Protein AF-G3AEW8-F1 (afdb_monomer_lite)

Sequence (284 aa):
MTKEEKVMNNEERLRILSEVDNLQSQLNLLNQYDWVRHLPTIAVINDMNDYEELELKKQLSIEEIERLLRKHENWRRRLERLNNDIRESAQEQQFQEEISDDPDYQLSLPQLRTKRAKERRSRYGPVIKLRLTDDTYLIIDPLNTPKIIKGNALNINNGIKPKPKTEPEPEPEPTSQPNSPQKAPQTPMKMNGIVKLKLKPRGTPDNQQTSHTNTIENTPQPTPRRRRSRNKIRLEDITDINTIKLDPGDTNFVFGTCYEDIRAHLEGFQLPLRIKRLCNNTNN

Radius of gyration: 36.68 Å; chains: 1; bounding box: 73×70×104 Å

Organism: Spathaspora passalidarum (strain NRRL Y-27907 / 11-Y1) (NCBI:txid619300)

pLDDT: mean 73.55, std 21.32, range [33.03, 98.5]

Structure (mmCIF, N/CA/C/O backbone):
data_AF-G3AEW8-F1
#
_entry.id   AF-G3AEW8-F1
#
loop_
_atom_site.group_PDB
_atom_site.id
_atom_site.type_symbol
_atom_site.label_atom_id
_atom_site.label_alt_id
_atom_site.label_comp_id
_atom_site.label_asym_id
_atom_site.label_entity_id
_atom_site.label_seq_id
_atom_site.pdbx_PDB_ins_code
_atom_site.Cartn_x
_atom_site.Cartn_y
_atom_site.Cartn_z
_atom_site.occupancy
_atom_site.B_iso_or_equiv
_atom_site.auth_seq_id
_atom_site.auth_comp_id
_atom_site.auth_asym_id
_atom_site.auth_atom_id
_atom_site.pdbx_PDB_model_num
ATOM 1 N N . MET A 1 1 ? -1.674 5.354 -18.706 1.00 59.88 1 MET A N 1
ATOM 2 C CA . MET A 1 1 ? -2.708 5.063 -17.691 1.00 59.88 1 MET A CA 1
ATOM 3 C C . MET A 1 1 ? -4.026 5.589 -18.218 1.00 59.88 1 MET A C 1
ATOM 5 O O . MET A 1 1 ? -4.070 6.759 -18.592 1.00 59.88 1 MET A O 1
ATOM 9 N N . THR A 1 2 ? -5.047 4.746 -18.333 1.00 81.88 2 THR A N 1
ATOM 10 C CA . THR A 1 2 ? -6.367 5.199 -18.792 1.00 81.88 2 THR A CA 1
ATOM 11 C C . THR A 1 2 ? -7.024 6.043 -17.697 1.00 81.88 2 THR A C 1
ATOM 13 O O . THR A 1 2 ? -6.690 5.934 -16.516 1.00 81.88 2 THR A O 1
ATOM 16 N N . LYS A 1 3 ? -7.925 6.948 -18.084 1.00 87.69 3 LYS A N 1
ATOM 17 C CA . LYS A 1 3 ? -8.616 7.851 -17.151 1.00 87.69 3 LYS A CA 1
ATOM 18 C C . LYS A 1 3 ? -9.401 7.079 -16.076 1.00 87.69 3 LYS A C 1
ATOM 20 O O . LYS A 1 3 ? -9.434 7.514 -14.934 1.00 87.69 3 LYS A O 1
ATOM 25 N N . GLU A 1 4 ? -9.950 5.921 -16.433 1.00 86.00 4 GLU A N 1
ATOM 26 C CA . GLU A 1 4 ? -10.731 5.035 -15.556 1.00 86.00 4 GLU A CA 1
ATOM 27 C C . GLU A 1 4 ? -9.893 4.397 -14.440 1.00 86.00 4 GLU A C 1
ATOM 29 O O . GLU A 1 4 ? -10.317 4.377 -13.289 1.00 86.00 4 GLU A O 1
ATOM 34 N N . GLU A 1 5 ? -8.668 3.953 -14.739 1.00 83.81 5 GLU A N 1
ATOM 35 C CA . GLU A 1 5 ? -7.772 3.344 -13.744 1.00 83.81 5 GLU A CA 1
ATOM 36 C C . GLU A 1 5 ? -7.425 4.330 -12.617 1.00 83.81 5 GLU A C 1
ATOM 38 O O . GLU A 1 5 ? -7.365 3.963 -11.444 1.00 83.81 5 GLU A O 1
ATOM 43 N N . LYS A 1 6 ? -7.261 5.613 -12.965 1.00 88.06 6 LYS A N 1
ATOM 44 C CA . LYS A 1 6 ? -7.032 6.678 -11.980 1.00 88.06 6 LYS A CA 1
ATOM 45 C C . LYS A 1 6 ? -8.255 6.931 -11.098 1.00 88.06 6 LYS A C 1
ATOM 47 O O . LYS A 1 6 ? -8.083 7.206 -9.915 1.00 88.06 6 LYS A O 1
ATOM 52 N N . VAL A 1 7 ? -9.463 6.859 -11.661 1.00 90.44 7 VAL A N 1
ATOM 53 C CA . VAL A 1 7 ? -10.709 7.057 -10.902 1.00 90.44 7 VAL A CA 1
ATOM 54 C C . VAL A 1 7 ? -10.889 5.931 -9.888 1.00 90.44 7 VAL A C 1
ATOM 56 O O . VAL A 1 7 ? -11.034 6.223 -8.705 1.00 90.44 7 VAL A O 1
ATOM 59 N N . MET A 1 8 ? -10.752 4.672 -10.316 1.00 82.50 8 MET A N 1
ATOM 60 C CA . MET A 1 8 ? -10.878 3.520 -9.413 1.00 82.50 8 MET A CA 1
ATOM 61 C C . MET A 1 8 ? -9.864 3.570 -8.259 1.00 82.50 8 MET A C 1
ATOM 63 O O . MET A 1 8 ? -10.218 3.324 -7.110 1.00 82.50 8 MET A O 1
ATOM 67 N N . ASN A 1 9 ? -8.615 3.959 -8.534 1.00 90.88 9 ASN A N 1
ATOM 68 C CA . ASN A 1 9 ? -7.587 4.088 -7.494 1.00 90.88 9 ASN A CA 1
ATOM 69 C C . ASN A 1 9 ? -7.922 5.204 -6.482 1.00 90.88 9 ASN A C 1
ATOM 71 O O . ASN A 1 9 ? -7.680 5.065 -5.286 1.00 90.88 9 ASN A O 1
ATOM 75 N N . ASN A 1 10 ? -8.515 6.311 -6.938 1.00 92.62 10 ASN A N 1
ATOM 76 C CA . ASN A 1 10 ? -8.943 7.382 -6.038 1.00 92.62 10 ASN A CA 1
ATOM 77 C C . ASN A 1 10 ? -10.117 6.960 -5.146 1.00 92.62 10 ASN A C 1
ATOM 79 O O . ASN A 1 10 ? -10.125 7.299 -3.965 1.00 92.62 10 ASN A O 1
ATOM 83 N N . GLU A 1 11 ? -11.082 6.217 -5.684 1.00 95.31 11 GLU A N 1
ATOM 84 C CA . GLU A 1 11 ? -12.203 5.685 -4.901 1.00 95.31 11 GLU A CA 1
ATOM 85 C C . GLU A 1 11 ? -11.725 4.705 -3.826 1.00 95.31 11 GLU A C 1
ATOM 87 O O . GLU A 1 11 ? -12.139 4.806 -2.672 1.00 95.31 11 GLU A O 1
ATOM 92 N N . GLU A 1 12 ? -10.797 3.811 -4.172 1.00 93.56 12 GLU A N 1
ATOM 93 C CA . GLU A 1 12 ? -10.194 2.878 -3.217 1.00 93.56 12 GLU A CA 1
ATOM 94 C C . GLU A 1 12 ? -9.456 3.620 -2.093 1.00 93.56 12 GLU A C 1
ATOM 96 O O . GLU A 1 12 ? -9.638 3.304 -0.918 1.00 93.56 12 GLU A O 1
ATOM 101 N N . ARG A 1 13 ? -8.700 4.676 -2.421 1.00 93.12 13 ARG A N 1
ATOM 102 C CA . ARG A 1 13 ? -8.044 5.532 -1.418 1.00 93.12 13 ARG A CA 1
ATOM 103 C C . ARG A 1 13 ? -9.041 6.219 -0.491 1.00 93.12 13 ARG A C 1
ATOM 105 O O . ARG A 1 13 ? -8.808 6.255 0.713 1.00 93.12 13 ARG A O 1
ATOM 112 N N . LEU A 1 14 ? -10.132 6.762 -1.030 1.00 95.56 14 LEU A N 1
ATOM 113 C CA . LEU A 1 14 ? -11.173 7.401 -0.221 1.00 95.56 14 LEU A CA 1
ATOM 114 C C . LEU A 1 14 ? -11.865 6.395 0.699 1.00 95.56 14 LEU A C 1
ATOM 116 O O . LEU A 1 14 ? -12.102 6.711 1.863 1.00 95.56 14 LEU A O 1
ATOM 120 N N . ARG A 1 15 ? -12.126 5.173 0.214 1.00 97.44 15 ARG A N 1
ATOM 121 C CA . ARG A 1 15 ? -12.657 4.089 1.046 1.00 97.44 15 ARG A CA 1
ATOM 122 C C . ARG A 1 15 ? -11.701 3.764 2.194 1.00 97.44 15 ARG A C 1
ATOM 124 O O . ARG A 1 15 ? -12.134 3.775 3.342 1.00 97.44 15 ARG A O 1
ATOM 131 N N . ILE A 1 16 ? -10.413 3.567 1.908 1.00 95.75 16 ILE A N 1
ATOM 132 C CA . ILE A 1 16 ? -9.398 3.286 2.937 1.00 95.75 16 ILE A CA 1
ATOM 133 C C . ILE A 1 16 ? -9.353 4.408 3.983 1.00 95.75 16 ILE A C 1
ATOM 135 O O . ILE A 1 16 ? -9.345 4.127 5.176 1.00 95.75 16 ILE A O 1
ATOM 139 N N . LEU A 1 17 ? -9.373 5.677 3.561 1.00 95.94 17 LEU A N 1
ATOM 140 C CA . LEU A 1 17 ? -9.389 6.810 4.492 1.00 95.94 17 LEU A CA 1
ATOM 141 C C . LEU A 1 17 ? -10.649 6.816 5.365 1.00 95.94 17 LEU A C 1
ATOM 143 O O . LEU A 1 17 ? -10.545 6.987 6.574 1.00 95.94 17 LEU A O 1
ATOM 147 N N . SER A 1 18 ? -11.820 6.545 4.782 1.00 97.69 18 SER A N 1
ATOM 148 C CA . SER A 1 18 ? -13.066 6.461 5.552 1.00 97.69 18 SER A CA 1
ATOM 149 C C . SER A 1 18 ? -13.072 5.306 6.563 1.00 97.69 18 SER A C 1
ATOM 151 O O . SER A 1 18 ? -13.629 5.439 7.650 1.00 97.69 18 SER A O 1
ATOM 153 N N . GLU A 1 19 ? -12.422 4.184 6.241 1.00 97.56 19 GLU A N 1
ATOM 154 C CA . GLU A 1 19 ? -12.247 3.063 7.170 1.00 97.56 19 GLU A CA 1
ATOM 155 C C . GLU A 1 19 ? -11.295 3.431 8.313 1.00 97.56 19 GLU A C 1
ATOM 157 O O . GLU A 1 19 ? -11.581 3.123 9.468 1.00 97.56 19 GLU A O 1
ATOM 162 N N . VAL A 1 20 ? -10.198 4.133 8.018 1.00 98.25 20 VAL A N 1
ATOM 163 C CA . VAL A 1 20 ? -9.251 4.626 9.030 1.00 98.25 20 VAL A CA 1
ATOM 164 C C . VAL A 1 20 ? -9.927 5.606 9.989 1.00 98.25 20 VAL A C 1
ATOM 166 O O . VAL A 1 20 ? -9.758 5.470 11.200 1.00 98.25 20 VAL A O 1
ATOM 169 N N . ASP A 1 21 ? -10.734 6.536 9.478 1.00 98.25 21 ASP A N 1
ATOM 170 C CA . ASP A 1 21 ? -11.490 7.480 10.308 1.00 98.25 21 ASP A CA 1
ATOM 171 C C . ASP A 1 21 ? -12.511 6.753 11.200 1.00 98.25 21 ASP A C 1
ATOM 173 O O . ASP A 1 21 ? -12.660 7.072 12.382 1.00 98.25 21 ASP A O 1
ATOM 177 N N . ASN A 1 22 ? -13.177 5.722 10.669 1.00 98.12 22 ASN A N 1
ATOM 178 C CA . ASN A 1 22 ? -14.088 4.882 11.446 1.00 98.12 22 ASN A CA 1
ATOM 179 C C . ASN A 1 22 ? -13.349 4.130 12.568 1.00 98.12 22 ASN A C 1
ATOM 181 O O . ASN A 1 22 ? -13.799 4.136 13.711 1.00 98.12 22 ASN A O 1
ATOM 185 N N . LEU A 1 23 ? -12.181 3.545 12.278 1.00 98.06 23 LEU A N 1
ATOM 186 C CA . LEU A 1 23 ? -11.340 2.884 13.283 1.00 98.06 23 LEU A CA 1
ATOM 187 C C . LEU A 1 23 ? -10.892 3.855 14.384 1.00 98.06 23 LEU A C 1
ATOM 189 O O . LEU A 1 23 ? -10.942 3.511 15.563 1.00 98.06 23 LEU A O 1
ATOM 193 N N . GLN A 1 24 ? -10.506 5.083 14.027 1.00 98.19 24 GLN A N 1
ATOM 194 C CA . GLN A 1 24 ? -10.167 6.121 15.006 1.00 98.19 24 GLN A CA 1
ATOM 195 C C . GLN A 1 24 ? -11.374 6.516 15.864 1.00 98.19 24 GLN A C 1
ATOM 197 O O . GLN A 1 24 ? -11.244 6.679 17.077 1.00 98.19 24 GLN A O 1
ATOM 202 N N . SER A 1 25 ? -12.560 6.639 15.263 1.00 98.06 25 SER A N 1
ATOM 203 C CA . SER A 1 25 ? -13.795 6.916 15.999 1.00 98.06 25 SER A CA 1
ATOM 204 C C . SER A 1 25 ? -14.128 5.795 16.989 1.00 98.06 25 SER A C 1
ATOM 206 O O . SER A 1 25 ? -14.390 6.079 18.157 1.00 98.06 25 SER A O 1
ATOM 208 N N . GLN A 1 26 ? -14.031 4.531 16.568 1.00 97.81 26 GLN A N 1
ATOM 209 C CA . GLN A 1 26 ? -14.246 3.364 17.431 1.00 97.81 26 GLN A CA 1
ATOM 210 C C . GLN A 1 26 ? -13.237 3.302 18.580 1.00 97.81 26 GLN A C 1
ATOM 212 O O . GLN A 1 26 ? -13.630 3.077 19.722 1.00 97.81 26 GLN A O 1
ATOM 217 N N . LEU A 1 27 ? -11.956 3.571 18.307 1.00 98.06 27 LEU A N 1
ATOM 218 C CA . LEU A 1 27 ? -10.921 3.658 19.339 1.00 98.06 27 LEU A CA 1
ATOM 219 C C . LEU A 1 27 ? -11.258 4.734 20.380 1.00 98.06 27 LEU A C 1
ATOM 221 O O . LEU A 1 27 ? -11.155 4.498 21.582 1.00 98.06 27 LEU A O 1
ATOM 225 N N . ASN A 1 28 ? -11.714 5.903 19.925 1.00 98.06 28 ASN A N 1
ATOM 226 C CA . ASN A 1 28 ? -12.119 6.986 20.815 1.00 98.06 28 ASN A CA 1
ATOM 227 C C . ASN A 1 28 ? -13.332 6.602 21.673 1.00 98.06 28 ASN A C 1
ATOM 229 O O . ASN A 1 28 ? -13.330 6.903 22.863 1.00 98.06 28 ASN A O 1
ATOM 233 N N . LEU A 1 29 ? -14.331 5.911 21.111 1.00 97.62 29 LEU A N 1
ATOM 234 C CA . LEU A 1 29 ? -15.492 5.410 21.863 1.00 97.62 29 LEU A CA 1
ATOM 235 C C . LEU A 1 29 ? -15.093 4.369 22.923 1.00 97.62 29 LEU A C 1
ATOM 237 O O . LEU A 1 29 ? -15.631 4.381 24.027 1.00 97.62 29 LEU A O 1
ATOM 241 N N . LEU A 1 30 ? -14.126 3.496 22.625 1.00 97.50 30 LEU A N 1
ATOM 242 C CA . LEU A 1 30 ? -13.619 2.507 23.587 1.00 97.50 30 LEU A CA 1
ATOM 243 C C . LEU A 1 30 ? -12.784 3.134 24.714 1.00 97.50 30 LEU A C 1
ATOM 245 O O . LEU A 1 30 ? -12.706 2.569 25.805 1.00 97.50 30 LEU A O 1
ATOM 249 N N . ASN A 1 31 ? -12.185 4.301 24.479 1.00 97.62 31 ASN A N 1
ATOM 250 C CA . ASN A 1 31 ? -11.427 5.040 25.492 1.00 97.62 31 ASN A CA 1
ATOM 251 C C . ASN A 1 31 ? -12.305 5.923 26.397 1.00 97.62 31 ASN A C 1
ATOM 253 O O . ASN A 1 31 ? -11.823 6.412 27.419 1.00 97.62 31 ASN A O 1
ATOM 257 N N . GLN A 1 32 ? -13.580 6.129 26.058 1.00 97.31 32 GLN A N 1
ATOM 258 C CA . GLN A 1 32 ? -14.521 6.872 26.899 1.00 97.31 32 GLN A CA 1
ATOM 259 C C . GLN A 1 32 ? -14.971 6.053 28.118 1.00 97.31 32 GLN A C 1
ATOM 261 O O . GLN A 1 32 ? -14.889 4.825 28.146 1.00 97.31 32 GLN A O 1
ATOM 266 N N . TYR A 1 33 ? -15.474 6.742 29.147 1.00 96.94 33 TYR A N 1
ATOM 267 C CA . TYR A 1 33 ? -15.962 6.106 30.378 1.00 96.94 33 TYR A CA 1
ATOM 268 C C . TYR A 1 33 ? -17.175 5.186 30.144 1.00 96.94 33 TYR A C 1
ATOM 270 O O . TYR A 1 33 ? -17.386 4.252 30.911 1.00 96.94 33 TYR A O 1
ATOM 278 N N . ASP A 1 34 ? -17.951 5.411 29.080 1.00 96.88 34 ASP A N 1
ATOM 279 C CA . ASP A 1 34 ? -19.143 4.645 28.699 1.00 96.88 34 ASP A CA 1
ATOM 280 C C . ASP A 1 34 ? -18.872 3.568 27.629 1.00 96.88 34 ASP A C 1
ATOM 282 O O . ASP A 1 34 ? -19.799 3.110 26.955 1.00 96.88 34 ASP A O 1
ATOM 286 N N . TRP A 1 35 ? -17.622 3.105 27.507 1.00 97.38 35 TRP A N 1
ATOM 287 C CA . TRP A 1 35 ? -17.192 2.093 26.531 1.00 97.38 35 TRP A CA 1
ATOM 288 C C . TRP A 1 35 ? -18.059 0.823 26.510 1.00 97.38 35 TRP A C 1
ATOM 290 O O . TRP A 1 35 ? -18.246 0.230 25.450 1.00 97.38 35 TRP A O 1
ATOM 300 N N . VAL A 1 36 ? -18.645 0.432 27.648 1.00 97.44 36 VAL A N 1
ATOM 301 C CA . VAL A 1 36 ? -19.520 -0.749 27.779 1.00 97.44 36 VAL A CA 1
ATOM 302 C C . VAL A 1 36 ? -20.735 -0.674 26.843 1.00 97.44 36 VAL A C 1
ATOM 304 O O . VAL A 1 36 ? -21.196 -1.701 26.354 1.00 97.44 36 VAL A O 1
ATOM 307 N N . ARG A 1 37 ? -21.245 0.529 26.543 1.00 97.31 37 ARG A N 1
ATOM 308 C CA . ARG A 1 37 ? -22.386 0.715 25.625 1.00 97.31 37 ARG A CA 1
ATOM 309 C C . ARG A 1 37 ? -21.994 0.590 24.157 1.00 97.31 37 ARG A C 1
ATOM 311 O O . ARG A 1 37 ? -22.817 0.192 23.338 1.00 97.31 37 ARG A O 1
ATOM 318 N N . HIS A 1 38 ? -20.752 0.940 23.832 1.00 96.81 38 HIS A N 1
ATOM 319 C CA . HIS A 1 38 ? -20.248 0.971 22.458 1.00 96.81 38 HIS A CA 1
ATOM 320 C C . HIS A 1 38 ? -19.601 -0.352 22.050 1.00 96.81 38 HIS A C 1
ATOM 322 O O . HIS A 1 38 ? -19.655 -0.718 20.876 1.00 96.81 38 HIS A O 1
ATOM 328 N N . LEU A 1 39 ? -19.047 -1.102 23.009 1.00 96.38 39 LEU A N 1
ATOM 329 C CA . LEU A 1 39 ? -18.374 -2.377 22.763 1.00 96.38 39 LEU A CA 1
ATOM 330 C C . LEU A 1 39 ? -19.228 -3.397 21.980 1.00 96.38 39 LEU A C 1
ATOM 332 O O . LEU A 1 39 ? -18.685 -3.961 21.033 1.00 96.38 39 LEU A O 1
ATOM 336 N N . PRO A 1 40 ? -20.534 -3.607 22.263 1.00 97.06 40 PRO A N 1
ATOM 337 C CA . PRO A 1 40 ? -21.355 -4.567 21.516 1.00 97.06 40 PRO A CA 1
ATOM 338 C C . PRO A 1 40 ? -21.522 -4.225 20.030 1.00 97.06 40 PRO A C 1
ATOM 340 O O . PRO A 1 40 ? -21.757 -5.109 19.210 1.00 97.06 40 PRO A O 1
ATOM 343 N N . THR A 1 41 ? -21.409 -2.942 19.674 1.00 97.19 41 THR A N 1
ATOM 344 C CA . THR A 1 41 ? -21.478 -2.477 18.279 1.00 97.19 41 THR A CA 1
ATOM 345 C C . THR A 1 41 ? -20.195 -2.814 17.516 1.00 97.19 41 THR A C 1
ATOM 347 O O . THR A 1 41 ? -20.226 -2.983 16.299 1.00 97.19 41 THR A O 1
ATOM 350 N N . ILE A 1 42 ? -19.068 -2.913 18.227 1.00 96.44 42 ILE A N 1
ATOM 351 C CA . ILE A 1 42 ? -17.731 -3.116 17.653 1.00 96.44 42 ILE A CA 1
ATOM 352 C C . ILE A 1 42 ? -17.348 -4.602 17.671 1.00 96.44 42 ILE A C 1
ATOM 354 O O . ILE A 1 42 ? -16.837 -5.127 16.682 1.00 96.44 42 ILE A O 1
ATOM 358 N N . ALA A 1 43 ? -17.606 -5.294 18.782 1.00 96.81 43 ALA A N 1
ATOM 359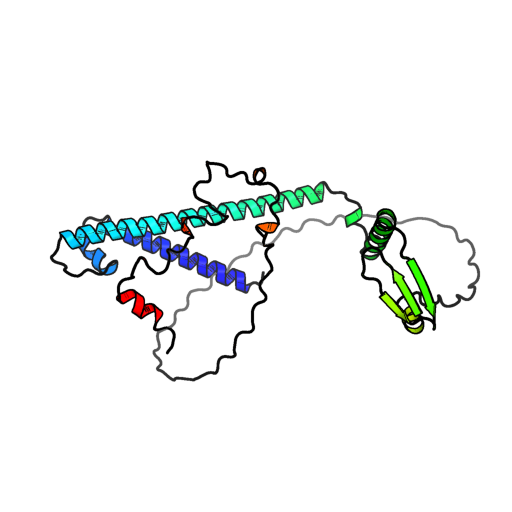 C CA . ALA A 1 43 ? -17.190 -6.668 19.027 1.00 96.81 43 ALA A CA 1
ATOM 360 C C . ALA A 1 43 ? -18.359 -7.541 19.499 1.00 96.81 43 ALA A C 1
ATOM 362 O O . ALA A 1 43 ? -19.269 -7.102 20.197 1.00 96.81 43 ALA A O 1
ATOM 363 N N . VAL A 1 44 ? -18.309 -8.829 19.151 1.00 97.25 44 VAL A N 1
ATOM 364 C CA . VAL A 1 44 ? -19.317 -9.802 19.586 1.00 97.25 44 VAL A CA 1
ATOM 365 C C . VAL A 1 44 ? -19.064 -10.190 21.043 1.00 97.25 44 VAL A C 1
ATOM 367 O O . VAL A 1 44 ? -18.023 -10.766 21.370 1.00 97.25 44 VAL A O 1
ATOM 370 N N . ILE A 1 45 ? -20.035 -9.925 21.910 1.00 97.00 45 ILE A N 1
ATOM 371 C CA . ILE A 1 45 ? -20.018 -10.258 23.342 1.00 97.00 45 ILE A CA 1
ATOM 372 C C . ILE A 1 45 ? -20.873 -11.514 23.572 1.00 97.00 45 ILE A C 1
ATOM 374 O O . ILE A 1 45 ? -21.885 -11.682 22.891 1.00 97.00 45 ILE A O 1
ATOM 378 N N . ASN A 1 46 ? -20.441 -12.418 24.461 1.00 97.12 46 ASN A N 1
ATOM 379 C CA . ASN A 1 46 ? -21.194 -13.642 24.751 1.00 97.12 46 ASN A CA 1
ATOM 380 C C . ASN A 1 46 ? -22.110 -13.438 25.960 1.00 97.12 46 ASN A C 1
ATOM 382 O O . ASN A 1 46 ? -23.299 -13.729 25.851 1.00 97.12 46 ASN A O 1
ATOM 386 N N . ASP A 1 47 ? -21.575 -12.899 27.059 1.00 96.75 47 ASP A N 1
ATOM 387 C CA . ASP A 1 47 ? -22.354 -12.489 28.224 1.00 96.75 47 ASP A CA 1
ATOM 388 C C . ASP A 1 47 ? -22.114 -11.006 28.537 1.00 96.75 47 ASP A C 1
ATOM 390 O O . ASP A 1 47 ? -20.991 -10.513 28.540 1.00 96.75 47 ASP A O 1
ATOM 394 N N . MET A 1 48 ? -23.197 -10.268 28.768 1.00 95.62 48 MET A N 1
ATOM 395 C CA . MET A 1 48 ? -23.138 -8.834 29.051 1.00 95.62 48 MET A CA 1
ATOM 396 C C . MET A 1 48 ? -22.996 -8.544 30.552 1.00 95.62 48 MET A C 1
ATOM 398 O O . MET A 1 48 ? -22.753 -7.400 30.926 1.00 95.62 48 MET A O 1
ATOM 402 N N . ASN A 1 49 ? -23.144 -9.569 31.400 1.00 97.12 49 ASN A N 1
ATOM 403 C CA . ASN A 1 49 ? -22.963 -9.465 32.848 1.00 97.12 49 ASN A CA 1
ATOM 404 C C . ASN A 1 49 ? -21.551 -9.866 33.309 1.00 97.12 49 ASN A C 1
ATOM 406 O O . ASN A 1 49 ? -21.189 -9.579 34.449 1.00 97.12 49 ASN A O 1
ATOM 410 N N . ASP A 1 50 ? -20.761 -10.515 32.449 1.00 98.06 50 ASP A N 1
ATOM 411 C CA . ASP A 1 50 ? -19.380 -10.895 32.749 1.00 98.06 50 ASP A CA 1
ATOM 412 C C . ASP A 1 50 ? -18.430 -9.712 32.490 1.00 98.06 50 ASP A C 1
ATOM 414 O O . ASP A 1 50 ? -18.034 -9.422 31.357 1.00 98.06 50 ASP A O 1
ATOM 418 N N . TYR A 1 51 ? -18.085 -8.991 33.560 1.00 97.44 51 TYR A N 1
ATOM 419 C CA . TYR A 1 51 ? -17.213 -7.818 33.478 1.00 97.44 51 TYR A CA 1
ATOM 420 C C . TYR A 1 51 ? -15.783 -8.175 33.041 1.00 97.44 51 TYR A C 1
ATOM 422 O O . TYR A 1 51 ? -15.161 -7.390 32.324 1.00 97.44 51 TYR A O 1
ATOM 430 N N . GLU A 1 52 ? -15.278 -9.358 33.411 1.00 97.94 52 GLU A N 1
ATOM 431 C CA . GLU A 1 52 ? -13.935 -9.800 33.017 1.00 97.94 52 GLU A CA 1
ATOM 432 C C . GLU A 1 52 ? -13.876 -10.073 31.507 1.00 97.94 52 GLU A C 1
ATOM 434 O O . GLU A 1 52 ? -12.943 -9.627 30.832 1.00 97.94 52 GLU A O 1
ATOM 439 N N . GLU A 1 53 ? -14.905 -10.726 30.944 1.00 97.19 53 GLU A N 1
ATOM 440 C CA . GLU A 1 53 ? -15.022 -10.920 29.491 1.00 97.19 53 GLU A CA 1
ATOM 441 C C . GLU A 1 53 ? -15.066 -9.573 28.752 1.00 97.19 53 GLU A C 1
ATOM 443 O O . GLU A 1 53 ? -14.383 -9.397 27.736 1.00 97.19 53 GLU A O 1
ATOM 448 N N . LEU A 1 54 ? -15.862 -8.621 29.248 1.00 97.56 54 LEU A N 1
ATOM 449 C CA . LEU A 1 54 ? -16.003 -7.292 28.649 1.00 97.56 54 LEU A CA 1
ATOM 450 C C . LEU A 1 54 ? -14.679 -6.523 28.643 1.00 97.56 54 LEU A C 1
ATOM 452 O O . LEU A 1 54 ? -14.309 -5.951 27.614 1.00 97.56 54 LEU A O 1
ATOM 456 N N . GLU A 1 55 ? -13.959 -6.515 29.764 1.00 97.75 55 GLU A N 1
ATOM 457 C CA . GLU A 1 55 ? -12.675 -5.826 29.892 1.00 97.75 55 GLU A CA 1
ATOM 458 C C . GLU A 1 55 ? -11.603 -6.458 28.994 1.00 97.75 55 GLU A C 1
ATOM 460 O O . GLU A 1 55 ? -10.929 -5.747 28.241 1.00 97.75 55 GLU A O 1
ATOM 465 N N . LEU A 1 56 ? -11.514 -7.792 28.968 1.00 98.00 56 LEU A N 1
ATOM 466 C CA . LEU A 1 56 ? -10.596 -8.504 28.080 1.00 98.00 56 LEU A CA 1
ATOM 467 C C . LEU A 1 56 ? -10.903 -8.213 26.604 1.00 98.00 56 LEU A C 1
ATOM 469 O O . LEU A 1 56 ? -10.001 -7.915 25.819 1.00 98.00 56 LEU A O 1
ATOM 473 N N . LYS A 1 57 ? -12.181 -8.257 26.205 1.00 98.06 57 LYS A N 1
ATOM 474 C CA . LYS A 1 57 ? -12.592 -7.964 24.823 1.00 98.06 57 LYS A CA 1
ATOM 475 C C . LYS A 1 57 ? -12.347 -6.516 24.436 1.00 98.06 57 LYS A C 1
ATOM 477 O O . LYS A 1 57 ? -11.961 -6.265 23.293 1.00 98.06 57 LYS A O 1
ATOM 482 N N . LYS A 1 58 ? -12.543 -5.572 25.357 1.00 97.75 58 LYS A N 1
ATOM 483 C CA . LYS A 1 58 ? -12.191 -4.165 25.151 1.00 97.75 58 LYS A CA 1
ATOM 484 C C . LYS A 1 58 ? -10.702 -4.033 24.851 1.00 97.75 58 LYS A C 1
ATOM 486 O O . LYS A 1 58 ? -10.352 -3.441 23.832 1.00 97.75 58 LYS A O 1
ATOM 491 N N . GLN A 1 59 ? -9.851 -4.618 25.692 1.00 98.38 59 GLN A N 1
ATOM 492 C CA . GLN A 1 59 ? -8.401 -4.541 25.534 1.00 98.38 59 GLN A CA 1
ATOM 493 C C . GLN A 1 59 ? -7.946 -5.137 24.195 1.00 98.38 59 GLN A C 1
ATOM 495 O O . GLN A 1 59 ? -7.251 -4.473 23.428 1.00 98.38 59 GLN A O 1
ATOM 500 N N . LEU A 1 60 ? -8.429 -6.336 23.854 1.00 98.31 60 LEU A N 1
ATOM 501 C CA . LEU A 1 60 ? -8.125 -6.982 22.573 1.00 98.31 60 LEU A CA 1
ATOM 502 C C . LEU A 1 60 ? -8.614 -6.163 21.369 1.00 98.31 60 LEU A C 1
ATOM 504 O O . LEU A 1 60 ? -7.931 -6.091 20.348 1.00 98.31 60 LEU A O 1
ATOM 508 N N . SER A 1 61 ? -9.785 -5.529 21.480 1.00 98.25 61 SER A N 1
ATOM 509 C CA . SER A 1 61 ? -10.325 -4.677 20.412 1.00 98.25 61 SER A CA 1
ATOM 510 C C . SER A 1 61 ? -9.474 -3.424 20.210 1.00 98.25 61 SER A C 1
ATOM 512 O O . SER A 1 61 ? -9.191 -3.060 19.071 1.00 98.25 61 SER A O 1
ATOM 514 N N . ILE A 1 62 ? -9.025 -2.790 21.297 1.00 98.31 62 ILE A N 1
ATOM 515 C CA . ILE A 1 62 ? -8.116 -1.638 21.247 1.00 98.31 62 ILE A CA 1
ATOM 516 C C . ILE A 1 62 ? -6.799 -2.034 20.573 1.00 98.31 62 ILE A C 1
ATOM 518 O O . ILE A 1 62 ? -6.390 -1.385 19.610 1.00 98.31 62 ILE A O 1
ATOM 522 N N . GLU A 1 63 ? -6.169 -3.123 21.016 1.00 98.50 63 GLU A N 1
ATOM 523 C CA . GLU A 1 63 ? -4.894 -3.593 20.463 1.00 98.50 63 GLU A CA 1
ATOM 524 C C . GLU A 1 63 ? -4.986 -3.908 18.965 1.00 98.50 63 GLU A C 1
ATOM 526 O O . GLU A 1 63 ? -4.090 -3.547 18.193 1.00 98.50 63 GLU A O 1
ATOM 531 N N . GLU A 1 64 ? -6.080 -4.536 18.530 1.00 98.12 64 GLU A N 1
ATOM 532 C CA . GLU A 1 64 ? -6.303 -4.855 17.121 1.00 98.12 64 GLU A CA 1
ATOM 533 C C . GLU A 1 64 ? -6.549 -3.597 16.277 1.00 98.12 64 GLU A C 1
ATOM 535 O O . GLU A 1 64 ? -5.954 -3.454 15.203 1.00 98.12 64 GLU A O 1
ATOM 540 N N . ILE A 1 65 ? -7.357 -2.647 16.764 1.00 98.06 65 ILE A N 1
ATOM 541 C CA . ILE A 1 65 ? -7.575 -1.362 16.082 1.00 98.06 65 ILE A CA 1
ATOM 542 C C . ILE A 1 65 ? -6.250 -0.605 15.944 1.00 98.06 65 ILE A C 1
ATOM 544 O O . ILE A 1 65 ? -5.903 -0.154 14.848 1.00 98.06 65 ILE A O 1
ATOM 548 N N . GLU A 1 66 ? -5.458 -0.510 17.012 1.00 98.31 66 GLU A N 1
ATOM 549 C CA . GLU A 1 66 ? -4.140 0.120 16.956 1.00 98.31 66 GLU A CA 1
ATOM 550 C C . GLU A 1 66 ? -3.196 -0.585 15.977 1.00 98.31 66 GLU A C 1
ATOM 552 O O . GLU A 1 66 ? -2.457 0.070 15.236 1.00 98.31 66 GLU A O 1
ATOM 557 N N . ARG A 1 67 ? -3.210 -1.924 15.939 1.00 98.31 67 ARG A N 1
ATOM 558 C CA . ARG A 1 67 ? -2.415 -2.710 14.988 1.00 98.31 67 ARG A CA 1
ATOM 559 C C . ARG A 1 67 ? -2.789 -2.373 13.544 1.00 98.31 67 ARG A C 1
ATOM 561 O O . ARG A 1 67 ? -1.893 -2.193 12.714 1.00 98.31 67 ARG A O 1
ATOM 568 N N . LEU A 1 68 ? -4.082 -2.249 13.242 1.00 97.56 68 LEU A N 1
ATOM 569 C CA . LEU A 1 68 ? -4.570 -1.846 11.920 1.00 97.56 68 LEU A CA 1
ATOM 570 C C . LEU A 1 68 ? -4.152 -0.410 11.570 1.00 97.56 68 LEU A C 1
ATOM 572 O O . LEU A 1 68 ? -3.663 -0.174 10.461 1.00 97.56 68 LEU A O 1
ATOM 576 N N . LEU A 1 69 ? -4.248 0.527 12.518 1.00 97.94 69 LEU A N 1
ATOM 577 C CA . LEU A 1 69 ? -3.796 1.909 12.329 1.00 97.94 69 LEU A CA 1
ATOM 578 C C . LEU A 1 69 ? -2.281 1.988 12.070 1.00 97.94 69 LEU A C 1
ATOM 580 O O . LEU A 1 69 ? -1.854 2.655 11.124 1.00 97.94 69 LEU A O 1
ATOM 584 N N . ARG A 1 70 ? -1.459 1.245 12.829 1.00 98.19 70 ARG A N 1
ATOM 585 C CA . ARG A 1 70 ? -0.004 1.134 12.598 1.00 98.19 70 ARG A CA 1
ATOM 586 C C . ARG A 1 70 ? 0.307 0.579 11.206 1.00 98.19 70 ARG A C 1
ATOM 588 O O . ARG A 1 70 ? 1.182 1.096 10.509 1.00 98.19 70 ARG A O 1
ATOM 595 N N . LYS A 1 71 ? -0.431 -0.444 10.763 1.00 97.94 71 LYS A N 1
ATOM 596 C CA . LYS A 1 71 ? -0.283 -1.016 9.416 1.00 97.94 71 LYS A CA 1
ATOM 597 C C . LYS A 1 71 ? -0.599 0.011 8.325 1.00 97.94 71 LYS A C 1
ATOM 599 O O . LYS A 1 71 ? 0.141 0.085 7.339 1.00 97.94 71 LYS A O 1
ATOM 604 N N . HIS A 1 72 ? -1.659 0.800 8.496 1.00 97.12 72 HIS A N 1
ATOM 605 C CA . HIS A 1 72 ? -2.009 1.873 7.566 1.00 97.12 72 HIS A CA 1
ATOM 606 C C . HIS A 1 72 ? -0.922 2.957 7.509 1.00 97.12 72 HIS A C 1
ATOM 608 O O . HIS A 1 72 ? -0.506 3.345 6.419 1.00 97.12 72 HIS A O 1
ATOM 614 N N . GLU A 1 73 ? -0.387 3.384 8.653 1.00 97.94 73 GLU A N 1
ATOM 615 C CA . GLU A 1 73 ? 0.711 4.358 8.711 1.00 97.94 73 GLU A CA 1
ATOM 616 C C . GLU A 1 73 ? 1.978 3.842 8.003 1.00 97.94 73 GLU A C 1
ATOM 618 O O . GLU A 1 73 ? 2.582 4.541 7.187 1.00 97.94 73 GLU A O 1
ATOM 623 N N . ASN A 1 74 ? 2.340 2.571 8.207 1.00 97.56 74 ASN A N 1
ATOM 624 C CA . ASN A 1 74 ? 3.452 1.939 7.489 1.00 97.56 74 ASN A CA 1
ATOM 625 C C . ASN A 1 74 ? 3.211 1.860 5.974 1.00 97.56 74 ASN A C 1
ATOM 627 O O . ASN A 1 74 ? 4.140 2.013 5.176 1.00 97.56 74 ASN A O 1
ATOM 631 N N . TRP A 1 75 ? 1.976 1.601 5.547 1.00 95.81 75 TRP A N 1
ATOM 632 C CA . TRP A 1 75 ? 1.605 1.656 4.134 1.00 95.81 75 TRP A CA 1
ATOM 633 C C . TRP A 1 75 ? 1.724 3.079 3.572 1.00 95.81 75 TRP A C 1
ATOM 635 O O . TRP A 1 75 ? 2.346 3.257 2.523 1.00 95.81 75 TRP A O 1
ATOM 645 N N . ARG A 1 76 ? 1.231 4.091 4.296 1.00 96.75 76 ARG A N 1
ATOM 646 C CA . ARG A 1 76 ? 1.333 5.507 3.919 1.00 96.75 76 ARG A CA 1
ATOM 647 C C . ARG A 1 76 ? 2.788 5.937 3.733 1.00 96.75 76 ARG A C 1
ATOM 649 O O . ARG A 1 76 ? 3.116 6.509 2.697 1.00 96.75 76 ARG A O 1
ATOM 656 N N . ARG A 1 77 ? 3.674 5.587 4.671 1.00 97.62 77 ARG A N 1
ATOM 657 C CA . ARG A 1 77 ? 5.119 5.872 4.579 1.00 97.62 77 ARG A CA 1
ATOM 658 C C . ARG A 1 77 ? 5.770 5.214 3.366 1.00 97.62 77 ARG A C 1
ATOM 660 O O . ARG A 1 77 ? 6.576 5.842 2.688 1.00 97.62 77 ARG A O 1
ATOM 667 N N . ARG A 1 78 ? 5.427 3.956 3.061 1.00 96.62 78 ARG A N 1
ATOM 668 C CA . ARG A 1 78 ? 5.930 3.269 1.855 1.00 96.62 78 ARG A CA 1
ATOM 669 C C . ARG A 1 78 ? 5.459 3.953 0.574 1.00 96.62 78 ARG A C 1
ATOM 671 O O . ARG A 1 78 ? 6.246 4.106 -0.353 1.00 96.62 78 ARG A O 1
ATOM 678 N N . LEU A 1 79 ? 4.197 4.377 0.533 1.00 93.62 79 LEU A N 1
ATOM 679 C CA . LEU A 1 79 ? 3.641 5.106 -0.603 1.00 93.62 79 LEU A CA 1
ATOM 680 C C . LEU A 1 79 ? 4.319 6.471 -0.792 1.00 93.62 79 LEU A C 1
ATOM 682 O O . LEU A 1 79 ? 4.587 6.869 -1.921 1.00 93.62 79 LEU A O 1
ATOM 686 N N . GLU A 1 80 ? 4.602 7.178 0.300 1.00 96.50 80 GLU A N 1
ATOM 687 C CA . GLU A 1 80 ? 5.316 8.455 0.276 1.00 96.50 80 GLU A CA 1
ATOM 688 C C . GLU A 1 80 ? 6.747 8.302 -0.244 1.00 96.50 80 GLU A C 1
ATOM 690 O O . GLU A 1 80 ? 7.127 9.041 -1.148 1.00 96.50 80 GLU A O 1
ATOM 695 N N . ARG A 1 81 ? 7.495 7.295 0.232 1.00 96.94 81 ARG A N 1
ATOM 696 C CA . ARG A 1 81 ? 8.831 6.971 -0.301 1.00 96.94 81 ARG A CA 1
ATOM 697 C C . ARG A 1 81 ? 8.783 6.721 -1.804 1.00 96.94 81 ARG A C 1
ATOM 699 O O . ARG A 1 81 ? 9.458 7.410 -2.548 1.00 96.94 81 ARG A O 1
ATOM 706 N N . LEU A 1 82 ? 7.885 5.846 -2.258 1.00 94.94 82 LEU A N 1
ATOM 707 C CA . LEU A 1 82 ? 7.733 5.548 -3.683 1.00 94.94 82 LEU A CA 1
ATOM 708 C C . LEU A 1 82 ? 7.379 6.794 -4.514 1.00 94.94 82 LEU A C 1
ATOM 710 O O . LEU A 1 82 ? 7.857 6.950 -5.634 1.00 94.94 82 LEU A O 1
ATOM 714 N N . ASN A 1 83 ? 6.546 7.696 -3.989 1.00 94.19 83 ASN A N 1
ATOM 715 C CA . ASN A 1 83 ? 6.243 8.953 -4.675 1.00 94.19 83 ASN A CA 1
ATOM 716 C C . ASN A 1 83 ? 7.454 9.892 -4.732 1.00 94.19 83 ASN A C 1
ATOM 718 O O . ASN A 1 83 ? 7.611 10.597 -5.728 1.00 94.19 83 ASN A O 1
ATOM 722 N N . ASN A 1 84 ? 8.281 9.917 -3.687 1.00 96.31 84 ASN A N 1
ATOM 723 C CA . ASN A 1 84 ? 9.518 10.690 -3.671 1.00 96.31 84 ASN A CA 1
ATOM 724 C C . ASN A 1 84 ? 10.524 10.115 -4.673 1.00 96.31 84 ASN A C 1
ATOM 726 O O . ASN A 1 84 ? 11.004 10.879 -5.501 1.00 96.31 84 ASN A O 1
ATOM 730 N N . ASP A 1 85 ? 10.708 8.793 -4.716 1.00 95.44 85 ASP A N 1
ATOM 731 C CA . ASP A 1 85 ? 11.579 8.119 -5.691 1.00 95.44 85 ASP A CA 1
ATOM 732 C C . ASP A 1 85 ? 11.155 8.434 -7.138 1.00 95.44 85 ASP A C 1
ATOM 734 O O . ASP A 1 85 ? 11.985 8.695 -8.008 1.00 95.44 85 ASP A O 1
ATOM 738 N N . ILE A 1 86 ? 9.842 8.455 -7.414 1.00 92.38 86 ILE A N 1
ATOM 739 C CA . ILE A 1 86 ? 9.308 8.830 -8.735 1.00 92.38 86 ILE A CA 1
ATOM 740 C C . ILE A 1 86 ? 9.615 10.295 -9.065 1.00 92.38 86 ILE A C 1
ATOM 742 O O . ILE A 1 86 ? 9.929 10.606 -10.214 1.00 92.38 86 ILE A O 1
ATOM 746 N N . ARG A 1 87 ? 9.486 11.203 -8.091 1.00 94.38 87 ARG A N 1
ATOM 747 C CA . ARG A 1 87 ? 9.773 12.632 -8.287 1.00 94.38 87 ARG A CA 1
ATOM 748 C C . ARG A 1 87 ? 11.258 12.874 -8.517 1.00 94.38 87 ARG A C 1
ATOM 750 O O . ARG A 1 87 ? 11.593 13.612 -9.435 1.00 94.38 87 ARG A O 1
ATOM 757 N N . GLU A 1 88 ? 12.108 12.231 -7.726 1.00 94.25 88 GLU A N 1
ATOM 758 C CA . GLU A 1 88 ? 13.561 12.286 -7.859 1.00 94.25 88 GLU A CA 1
ATOM 759 C C . GLU A 1 88 ? 13.989 11.752 -9.228 1.00 94.25 88 GLU A C 1
ATOM 761 O O . GLU A 1 88 ? 14.620 12.476 -9.989 1.00 94.25 88 GLU A O 1
ATOM 766 N N . SER A 1 89 ? 13.489 10.578 -9.631 1.00 90.38 89 SER A N 1
ATOM 767 C CA . SER A 1 89 ? 13.749 10.012 -10.964 1.00 90.38 89 SER A CA 1
ATOM 768 C C . SER A 1 89 ? 13.300 10.937 -12.104 1.00 90.38 89 SER A C 1
ATOM 770 O O . SER A 1 89 ? 13.953 11.021 -13.143 1.00 90.38 89 SER A O 1
ATOM 772 N N . ALA A 1 90 ? 12.159 11.617 -11.947 1.00 89.00 90 ALA A N 1
ATOM 773 C CA . ALA A 1 90 ? 11.661 12.555 -12.951 1.00 89.00 90 ALA A CA 1
ATOM 774 C C . ALA A 1 90 ? 12.527 13.823 -13.032 1.00 89.00 90 ALA A C 1
ATOM 776 O O . ALA A 1 90 ? 12.748 14.343 -14.124 1.00 89.00 90 ALA A O 1
ATOM 777 N N . GLN A 1 91 ? 13.025 14.308 -11.894 1.00 89.75 91 GLN A N 1
ATOM 778 C CA . GLN A 1 91 ? 13.911 15.467 -11.826 1.00 89.75 91 GLN A CA 1
ATOM 779 C C . GLN A 1 91 ? 15.308 15.144 -12.372 1.00 89.75 91 GLN A C 1
ATOM 781 O O . GLN A 1 91 ? 15.867 15.940 -13.124 1.00 89.75 91 GLN A O 1
ATOM 786 N N . GLU A 1 92 ? 15.848 13.965 -12.058 1.00 86.50 92 GLU A N 1
ATOM 787 C CA . GLU A 1 92 ? 17.105 13.470 -12.625 1.00 86.50 92 GLU A CA 1
ATOM 788 C C . GLU A 1 92 ? 17.023 13.347 -14.147 1.00 86.50 92 GLU A C 1
ATOM 790 O O . GLU A 1 92 ? 17.935 13.786 -14.841 1.00 86.50 92 GLU A O 1
ATOM 795 N N . GLN A 1 93 ? 15.914 12.826 -14.686 1.00 82.94 93 GLN A N 1
ATOM 796 C CA . GLN A 1 93 ? 15.705 12.757 -16.136 1.00 82.94 93 GLN A CA 1
ATOM 797 C C . GLN A 1 93 ? 15.687 14.141 -16.790 1.00 82.94 93 GLN A C 1
ATOM 799 O O . GLN A 1 93 ? 16.285 14.310 -17.847 1.00 82.94 93 GLN A O 1
ATOM 804 N N . GLN A 1 94 ? 15.062 15.137 -16.157 1.00 79.62 94 GLN A N 1
ATOM 805 C CA . GLN A 1 94 ? 15.079 16.515 -16.661 1.00 79.62 94 GLN A CA 1
ATOM 806 C C . GLN A 1 94 ? 16.496 17.103 -16.669 1.00 79.62 94 GLN A C 1
ATOM 808 O O . GLN A 1 94 ? 16.909 17.694 -17.662 1.00 79.62 94 GLN A O 1
ATOM 813 N N . PHE A 1 95 ? 17.269 16.888 -15.602 1.00 74.56 95 PHE A N 1
ATOM 814 C CA . PHE A 1 95 ? 18.669 17.322 -15.543 1.00 74.56 95 PHE A CA 1
ATOM 815 C C . PHE A 1 95 ? 19.557 16.591 -16.557 1.00 74.56 95 PHE A C 1
ATOM 817 O O . PHE A 1 95 ? 20.478 17.176 -17.126 1.00 74.56 95 PHE A O 1
ATOM 824 N N . GLN A 1 96 ? 19.289 15.309 -16.800 1.00 65.88 96 GLN A N 1
ATOM 825 C CA . GLN A 1 96 ? 20.037 14.508 -17.759 1.00 65.88 96 GLN A CA 1
ATOM 826 C C . GLN A 1 96 ? 19.697 14.886 -19.208 1.00 65.88 96 GLN A C 1
ATOM 828 O O . GLN A 1 96 ? 20.590 14.850 -20.048 1.00 65.88 96 GLN A O 1
ATOM 833 N N . GLU A 1 97 ? 18.465 15.311 -19.501 1.00 61.38 97 GLU A N 1
ATOM 834 C CA . GLU A 1 97 ? 18.102 15.903 -20.797 1.00 61.38 97 GLU A CA 1
ATOM 835 C C . GLU A 1 97 ? 18.777 17.266 -21.033 1.00 61.38 97 GLU A C 1
ATOM 837 O O . GLU A 1 97 ? 19.131 17.560 -22.171 1.00 61.38 97 GLU A O 1
ATOM 842 N N . GLU A 1 98 ? 19.025 18.070 -19.991 1.00 60.53 98 GLU A N 1
ATOM 843 C CA . GLU A 1 98 ? 19.749 19.349 -20.130 1.00 60.53 98 GLU A CA 1
ATOM 844 C C . GLU A 1 98 ? 21.275 19.193 -20.268 1.00 60.53 98 GLU A C 1
ATOM 846 O O . GLU A 1 98 ? 21.927 20.062 -20.844 1.00 60.53 98 GLU A O 1
ATOM 851 N N . ILE A 1 99 ? 21.866 18.105 -19.760 1.00 57.16 99 ILE A N 1
ATOM 852 C CA . ILE A 1 99 ? 23.327 17.879 -19.790 1.00 57.16 99 ILE A CA 1
ATOM 853 C C . ILE A 1 99 ? 23.750 16.923 -20.921 1.00 57.16 99 ILE A C 1
ATOM 855 O O . ILE A 1 99 ? 24.887 16.972 -21.394 1.00 57.16 99 ILE A O 1
ATOM 859 N N . SER A 1 100 ? 22.853 16.055 -21.387 1.00 54.66 100 SER A N 1
ATOM 860 C CA . SER A 1 100 ? 23.125 15.100 -22.460 1.00 54.66 100 SER A CA 1
ATOM 861 C C . SER A 1 100 ? 22.809 15.718 -23.824 1.00 54.66 100 SER A C 1
ATOM 863 O O . SER A 1 100 ? 21.892 15.275 -24.516 1.00 54.66 100 SER A O 1
ATOM 865 N N . ASP A 1 101 ? 23.643 16.671 -24.258 1.00 60.00 101 ASP A N 1
ATOM 866 C CA . ASP A 1 101 ? 23.855 17.026 -25.676 1.00 60.00 101 ASP A CA 1
ATOM 867 C C . ASP A 1 101 ? 24.497 15.839 -26.429 1.00 60.00 101 ASP A C 1
ATOM 869 O O . ASP A 1 101 ? 25.508 15.961 -27.118 1.00 60.00 101 ASP A O 1
ATOM 873 N N . ASP A 1 102 ? 23.952 14.635 -26.259 1.00 65.00 102 ASP A N 1
ATOM 874 C CA . ASP A 1 102 ? 24.412 13.450 -26.954 1.00 65.00 102 ASP A CA 1
ATOM 875 C C . ASP A 1 102 ? 23.830 13.530 -28.376 1.00 65.00 102 ASP A C 1
ATOM 877 O O . ASP A 1 102 ? 22.615 13.362 -28.567 1.00 65.00 102 ASP A O 1
ATOM 881 N N . PRO A 1 103 ? 24.659 13.839 -29.395 1.00 69.31 103 PRO A N 1
ATOM 882 C CA . PRO A 1 103 ? 24.202 14.132 -30.757 1.00 69.31 103 PRO A CA 1
ATOM 883 C C . PRO A 1 103 ? 23.452 12.949 -31.393 1.00 69.31 103 PRO A C 1
ATOM 885 O O . PRO A 1 103 ? 22.800 13.090 -32.429 1.00 69.31 103 PRO A O 1
ATOM 888 N N . ASP A 1 104 ? 23.507 11.781 -30.754 1.00 67.25 104 ASP A N 1
ATOM 889 C CA . ASP A 1 104 ? 22.808 10.562 -31.134 1.00 67.25 104 ASP A CA 1
ATOM 890 C C . ASP A 1 104 ? 21.293 10.626 -30.970 1.00 67.25 104 ASP A C 1
ATOM 892 O O . ASP A 1 104 ? 20.588 9.965 -31.737 1.00 67.25 104 ASP A O 1
ATOM 896 N N . TYR A 1 105 ? 20.774 11.454 -30.060 1.00 64.69 105 TYR A N 1
ATOM 897 C CA . TYR A 1 105 ? 19.326 11.640 -29.911 1.00 64.69 105 TYR A CA 1
ATOM 898 C C . TYR A 1 105 ? 18.726 12.584 -30.961 1.00 64.69 105 TYR A C 1
ATOM 900 O O . TYR A 1 105 ? 17.525 12.526 -31.220 1.00 64.69 105 TYR A O 1
ATOM 908 N N . GLN A 1 106 ? 19.554 13.396 -31.626 1.00 79.62 106 GLN A N 1
ATOM 909 C CA . GLN A 1 106 ? 19.126 14.272 -32.725 1.00 79.62 106 GLN A CA 1
ATOM 910 C C . GLN A 1 106 ? 19.126 13.555 -34.089 1.00 79.62 106 GLN A C 1
ATOM 912 O O . GLN A 1 106 ? 18.560 14.051 -35.066 1.00 79.62 106 GLN A O 1
ATOM 917 N N . LEU A 1 107 ? 19.751 12.376 -34.180 1.00 82.88 107 LEU A N 1
ATOM 918 C CA . LEU A 1 107 ? 19.848 11.608 -35.418 1.00 82.88 107 LEU A CA 1
ATOM 919 C C . LEU A 1 107 ? 18.506 10.948 -35.766 1.00 82.88 107 LEU A C 1
ATOM 921 O O . LEU A 1 107 ? 17.888 10.240 -34.972 1.00 82.88 107 LEU A O 1
ATOM 925 N N . SER A 1 108 ? 18.077 11.109 -37.017 1.00 87.38 108 SER A N 1
ATOM 926 C CA . SER A 1 108 ? 16.877 10.442 -37.527 1.00 87.38 108 SER A CA 1
ATOM 927 C C . SER A 1 108 ? 17.013 8.909 -37.471 1.00 87.38 108 SER A C 1
ATOM 929 O O . SER A 1 108 ? 18.107 8.355 -37.618 1.00 87.38 108 SER A O 1
ATOM 931 N N . LEU A 1 109 ? 15.892 8.185 -37.330 1.00 81.88 109 LEU A N 1
ATOM 932 C CA . LEU A 1 109 ? 15.869 6.710 -37.304 1.00 81.88 109 LEU A CA 1
ATOM 933 C C . LEU A 1 109 ? 16.703 6.037 -38.423 1.00 81.88 109 LEU A C 1
ATOM 935 O O . LEU A 1 109 ? 17.387 5.050 -38.131 1.00 81.88 109 LEU A O 1
ATOM 939 N N . PRO A 1 110 ? 16.696 6.519 -39.685 1.00 88.88 110 PRO A N 1
ATOM 940 C CA . PRO A 1 110 ? 17.562 5.985 -40.736 1.00 88.88 110 PRO A CA 1
ATOM 941 C C . PRO A 1 110 ? 19.057 6.153 -40.440 1.00 88.88 110 PRO A C 1
ATOM 943 O O . PRO A 1 110 ? 19.822 5.206 -40.622 1.00 88.88 110 PRO A O 1
ATOM 946 N N . GLN A 1 111 ? 19.476 7.321 -39.947 1.00 90.31 111 GLN A N 1
ATOM 947 C CA . GLN A 1 111 ? 20.876 7.605 -39.612 1.00 90.31 111 GLN A CA 1
ATOM 948 C C . GLN A 1 111 ? 21.339 6.791 -38.398 1.00 90.31 111 GLN A C 1
ATOM 950 O O . GLN A 1 111 ? 22.451 6.267 -38.371 1.00 90.31 111 GLN A O 1
ATOM 955 N N . LEU A 1 112 ? 20.456 6.585 -37.421 1.00 88.12 112 LEU A N 1
ATOM 956 C CA . LEU A 1 112 ? 20.751 5.741 -36.269 1.00 88.12 112 LEU A CA 1
ATOM 957 C C . LEU A 1 112 ? 20.966 4.276 -36.686 1.00 88.12 112 LEU A C 1
ATOM 959 O O . LEU A 1 112 ? 21.864 3.593 -36.187 1.00 88.12 112 LEU A O 1
ATOM 963 N N . ARG A 1 113 ? 20.177 3.784 -37.655 1.00 87.12 113 ARG A N 1
ATOM 964 C CA . ARG A 1 113 ? 20.350 2.439 -38.227 1.00 87.12 113 ARG A CA 1
ATOM 965 C C . ARG A 1 113 ? 21.692 2.289 -38.940 1.00 87.12 113 ARG A C 1
ATOM 967 O O . ARG A 1 113 ? 22.334 1.253 -38.763 1.00 87.12 113 ARG A O 1
ATOM 974 N N . THR A 1 114 ? 22.129 3.285 -39.716 1.00 89.56 114 THR A N 1
ATOM 975 C CA . THR A 1 114 ? 23.431 3.234 -40.401 1.00 89.56 114 THR A CA 1
ATOM 976 C C . THR A 1 114 ? 24.590 3.327 -39.413 1.00 89.56 114 THR A C 1
ATOM 978 O O . THR A 1 114 ? 25.520 2.526 -39.517 1.00 89.56 114 THR A O 1
ATOM 981 N N . LYS A 1 115 ? 24.508 4.209 -38.405 1.00 92.50 115 LYS A N 1
ATOM 982 C CA . LYS A 1 115 ? 25.516 4.330 -37.339 1.00 92.50 115 LYS A CA 1
ATOM 983 C C . LYS A 1 115 ? 25.676 3.015 -36.572 1.00 92.50 115 LYS A C 1
ATOM 985 O O . LYS A 1 115 ? 26.774 2.464 -36.532 1.00 92.50 115 LYS A O 1
ATOM 990 N N . ARG A 1 116 ? 24.571 2.434 -36.085 1.00 90.25 116 ARG A N 1
ATOM 991 C CA . ARG A 1 116 ? 24.575 1.124 -35.403 1.00 90.25 116 ARG A CA 1
ATOM 992 C C . ARG A 1 116 ? 25.043 -0.007 -36.314 1.00 90.25 116 ARG A C 1
ATOM 994 O O . ARG A 1 116 ? 25.684 -0.944 -35.855 1.00 90.25 116 ARG A O 1
ATOM 1001 N N . ALA A 1 117 ? 24.719 0.020 -37.607 1.00 87.75 117 ALA A N 1
ATOM 1002 C CA . ALA A 1 117 ? 25.230 -0.975 -38.552 1.00 87.75 117 ALA A CA 1
ATOM 1003 C C . ALA A 1 117 ? 26.752 -0.862 -38.741 1.00 87.75 117 ALA A C 1
ATOM 1005 O O . ALA A 1 117 ? 27.426 -1.890 -38.798 1.00 87.75 117 ALA A O 1
ATOM 1006 N N . LYS A 1 118 ? 27.293 0.362 -38.797 1.00 91.44 118 LYS A N 1
ATOM 1007 C CA . LYS A 1 118 ? 28.737 0.620 -38.878 1.00 91.44 118 LYS A CA 1
ATOM 1008 C C . LYS A 1 118 ? 29.450 0.158 -37.612 1.00 91.44 118 LYS A C 1
ATOM 1010 O O . LYS A 1 118 ? 30.420 -0.579 -37.711 1.00 91.44 118 LYS A O 1
ATOM 1015 N N . GLU A 1 119 ? 28.932 0.519 -36.444 1.00 92.50 119 GLU A N 1
ATOM 1016 C CA . GLU A 1 119 ? 29.496 0.106 -35.158 1.00 92.50 119 GLU A CA 1
ATOM 1017 C C . GLU A 1 119 ? 29.494 -1.417 -34.996 1.00 92.50 119 GLU A C 1
ATOM 1019 O O . GLU A 1 119 ? 30.512 -2.008 -34.641 1.00 92.50 119 GLU A O 1
ATOM 1024 N N . ARG A 1 120 ? 28.381 -2.074 -35.345 1.00 90.44 120 ARG A N 1
ATOM 1025 C CA . ARG A 1 120 ? 28.308 -3.539 -35.361 1.00 90.44 120 ARG A CA 1
ATOM 1026 C C . ARG A 1 120 ? 29.345 -4.152 -36.294 1.00 90.44 120 ARG A C 1
ATOM 1028 O O . ARG A 1 120 ? 29.997 -5.115 -35.909 1.00 90.44 120 ARG A O 1
ATOM 1035 N N . ARG A 1 121 ? 29.526 -3.582 -37.488 1.00 89.00 121 ARG A N 1
ATOM 1036 C CA . ARG A 1 121 ? 30.530 -4.051 -38.449 1.00 89.00 121 ARG A CA 1
ATOM 1037 C C . ARG A 1 121 ? 31.955 -3.886 -37.919 1.00 89.00 121 ARG A C 1
ATOM 1039 O O . ARG A 1 121 ? 32.776 -4.761 -38.158 1.00 89.00 121 ARG A O 1
ATOM 1046 N N . SER A 1 122 ? 32.233 -2.805 -37.191 1.00 93.75 122 SER A N 1
ATOM 1047 C CA . SER A 1 122 ? 33.532 -2.590 -36.547 1.00 93.75 122 SER A CA 1
ATOM 1048 C C . SER A 1 122 ? 33.785 -3.561 -35.391 1.00 93.75 122 SER A C 1
ATOM 1050 O O . SER A 1 122 ? 34.903 -4.039 -35.252 1.00 93.75 122 SER A O 1
ATOM 1052 N N . ARG A 1 123 ? 32.767 -3.865 -34.570 1.00 95.75 123 ARG A N 1
ATOM 1053 C CA . ARG A 1 123 ? 32.909 -4.754 -33.400 1.00 95.75 123 ARG A CA 1
ATOM 1054 C C . ARG A 1 123 ? 32.936 -6.240 -33.760 1.00 95.75 123 ARG A C 1
ATOM 1056 O O . ARG A 1 123 ? 33.721 -6.984 -33.192 1.00 95.75 123 ARG A O 1
ATOM 1063 N N . TYR A 1 124 ? 32.058 -6.670 -34.665 1.00 94.44 124 TYR A N 1
ATOM 1064 C CA . TYR A 1 124 ? 31.801 -8.090 -34.932 1.00 94.44 124 TYR A CA 1
ATOM 1065 C C . TYR A 1 124 ? 32.230 -8.550 -36.331 1.00 94.44 124 TYR A C 1
ATOM 1067 O O . TYR A 1 124 ? 32.197 -9.743 -36.620 1.00 94.44 124 TYR A O 1
ATOM 1075 N N . GLY A 1 125 ? 32.630 -7.622 -37.203 1.00 92.69 125 GLY A N 1
ATOM 1076 C CA . GLY A 1 125 ? 33.072 -7.914 -38.564 1.00 92.69 125 GLY A CA 1
ATOM 1077 C C . GLY A 1 125 ? 31.989 -7.746 -39.644 1.00 92.69 125 GLY A C 1
ATOM 1078 O O . GLY A 1 125 ? 30.831 -7.414 -39.363 1.00 92.69 125 GLY A O 1
ATOM 1079 N N . PRO A 1 126 ? 32.368 -7.898 -40.928 1.00 93.94 126 PRO A N 1
ATOM 1080 C CA . PRO A 1 126 ? 31.457 -7.765 -42.060 1.00 93.94 126 PRO A CA 1
ATOM 1081 C C . PRO A 1 126 ? 30.457 -8.925 -42.150 1.00 93.94 126 PRO A C 1
ATOM 1083 O O . PRO A 1 126 ? 30.742 -10.051 -41.762 1.00 93.94 126 PRO A O 1
ATOM 1086 N N . VAL A 1 127 ? 29.285 -8.648 -42.732 1.00 91.56 127 VAL A N 1
ATOM 1087 C CA . VAL A 1 127 ? 28.309 -9.688 -43.089 1.00 91.56 127 VAL A CA 1
ATOM 1088 C C . VAL A 1 127 ? 28.868 -10.486 -44.261 1.00 91.56 127 VAL A C 1
ATOM 1090 O O . VAL A 1 127 ? 29.116 -9.923 -45.331 1.00 91.56 127 VAL A O 1
ATOM 1093 N N . ILE A 1 128 ? 29.039 -11.788 -44.065 1.00 94.81 128 ILE A N 1
ATOM 1094 C CA . ILE A 1 128 ? 29.591 -12.690 -45.071 1.00 94.81 128 ILE A CA 1
ATOM 1095 C C . ILE A 1 128 ? 28.433 -13.234 -45.906 1.00 94.81 128 ILE A C 1
ATOM 1097 O O . ILE A 1 128 ? 27.441 -13.735 -45.375 1.00 94.81 128 ILE A O 1
ATOM 1101 N N . LYS A 1 129 ? 28.550 -13.125 -47.231 1.00 94.44 129 LYS A N 1
ATOM 1102 C CA . LYS A 1 129 ? 27.601 -13.708 -48.184 1.00 94.44 129 LYS A CA 1
ATOM 1103 C C . LYS A 1 129 ? 28.322 -14.774 -48.989 1.00 94.44 129 LYS A C 1
ATOM 1105 O O . LYS A 1 129 ? 29.197 -14.450 -49.785 1.00 94.44 129 LYS A O 1
ATOM 1110 N N . LEU A 1 130 ? 27.946 -16.028 -48.780 1.00 94.62 130 LEU A N 1
ATOM 1111 C CA . LEU A 1 130 ? 28.500 -17.164 -49.505 1.00 94.62 130 LEU A CA 1
ATOM 1112 C C . LEU A 1 130 ? 27.501 -17.605 -50.570 1.00 94.62 130 LEU A C 1
ATOM 1114 O O . LEU A 1 130 ? 26.323 -17.810 -50.276 1.00 94.62 130 LEU A O 1
ATOM 1118 N N . ARG A 1 131 ? 27.965 -17.729 -51.814 1.00 93.94 131 ARG A N 1
ATOM 1119 C CA . ARG A 1 131 ? 27.179 -18.316 -52.901 1.00 93.94 131 ARG A CA 1
ATOM 1120 C C . ARG A 1 131 ? 27.322 -19.835 -52.822 1.00 93.94 131 ARG A C 1
ATOM 1122 O O . ARG A 1 131 ? 28.440 -20.340 -52.847 1.00 93.94 131 ARG A O 1
ATOM 1129 N N . LEU A 1 132 ? 26.198 -20.528 -52.691 1.00 92.62 132 LEU A N 1
ATOM 1130 C CA . LEU A 1 132 ? 26.105 -21.986 -52.768 1.00 92.62 132 LEU A CA 1
ATOM 1131 C C . LEU A 1 132 ? 25.830 -22.383 -54.238 1.00 92.62 132 LEU A C 1
ATOM 1133 O O . LEU A 1 132 ? 26.205 -21.659 -55.162 1.00 92.62 132 LEU A O 1
ATOM 1137 N N . THR A 1 133 ? 25.164 -23.511 -54.471 1.00 89.56 133 THR A N 1
ATOM 1138 C CA . THR A 1 133 ? 24.630 -23.945 -55.773 1.00 89.56 133 THR A CA 1
ATOM 1139 C C . THR A 1 133 ? 23.194 -23.441 -56.000 1.00 89.56 133 THR A C 1
ATOM 1141 O O . THR A 1 133 ? 22.507 -23.051 -55.054 1.00 89.56 133 THR A O 1
ATOM 1144 N N . ASP A 1 134 ? 22.751 -23.395 -57.261 1.00 83.75 134 ASP A N 1
ATOM 1145 C CA . ASP A 1 134 ? 21.371 -23.080 -57.679 1.00 83.75 134 ASP A CA 1
ATOM 1146 C C . ASP A 1 134 ? 20.818 -21.750 -57.133 1.00 83.75 134 ASP A C 1
ATOM 1148 O O . ASP A 1 134 ? 19.806 -21.699 -56.428 1.00 83.75 134 ASP A O 1
ATOM 1152 N N . ASP A 1 135 ? 21.539 -20.659 -57.418 1.00 89.88 135 ASP A N 1
ATOM 1153 C CA . ASP A 1 135 ? 21.201 -19.277 -57.040 1.00 89.88 135 ASP A CA 1
ATOM 1154 C C . ASP A 1 135 ? 20.873 -19.079 -55.557 1.00 89.88 135 ASP A C 1
ATOM 1156 O O . ASP A 1 135 ? 20.172 -18.147 -55.171 1.00 89.88 135 ASP A O 1
ATOM 1160 N N . THR A 1 136 ? 21.404 -19.934 -54.691 1.00 94.62 136 THR A N 1
ATOM 1161 C CA . THR A 1 136 ? 21.169 -19.858 -53.254 1.00 94.62 136 THR A CA 1
ATOM 1162 C C . THR A 1 136 ? 22.346 -19.181 -52.548 1.00 94.62 136 THR A C 1
ATOM 1164 O O . THR A 1 136 ? 23.514 -19.437 -52.843 1.00 94.62 136 THR A O 1
ATOM 1167 N N . TYR A 1 137 ? 22.045 -18.298 -51.597 1.00 95.25 137 TYR A N 1
ATOM 1168 C CA . TYR A 1 137 ? 23.022 -17.537 -50.823 1.00 95.25 137 TYR A CA 1
ATOM 1169 C C . TYR A 1 137 ? 22.888 -17.856 -49.337 1.00 95.25 137 TYR A C 1
ATOM 1171 O O . TYR A 1 137 ? 21.801 -17.744 -48.771 1.00 95.25 137 TYR A O 1
ATOM 1179 N N . LEU A 1 138 ? 24.000 -18.191 -48.690 1.00 95.12 138 LEU A N 1
ATOM 1180 C CA . LEU A 1 138 ? 24.105 -18.252 -47.238 1.00 95.12 138 LEU A CA 1
ATOM 1181 C C . LEU A 1 138 ? 24.590 -16.894 -46.730 1.00 95.12 138 LEU A C 1
ATOM 1183 O O . LEU A 1 138 ? 25.707 -16.469 -47.030 1.00 95.12 138 LEU A O 1
ATOM 1187 N N . ILE A 1 139 ? 23.741 -16.203 -45.974 1.00 95.12 139 ILE A N 1
ATOM 1188 C CA . ILE A 1 139 ? 24.091 -14.948 -45.311 1.00 95.12 139 ILE A CA 1
ATOM 1189 C C . ILE A 1 139 ? 24.425 -15.249 -43.855 1.00 95.12 139 ILE A C 1
ATOM 1191 O O . ILE A 1 139 ? 23.569 -15.717 -43.101 1.00 95.12 139 ILE A O 1
ATOM 1195 N N . ILE A 1 140 ? 25.663 -14.947 -43.474 1.00 95.31 140 ILE A N 1
ATOM 1196 C CA . ILE A 1 140 ? 26.174 -15.066 -42.111 1.00 95.31 140 ILE A CA 1
ATOM 1197 C C . ILE A 1 140 ? 26.370 -13.646 -41.576 1.00 95.31 140 ILE A C 1
ATOM 1199 O O . ILE A 1 140 ? 27.245 -12.905 -42.026 1.00 95.31 140 ILE A O 1
ATOM 1203 N N . ASP A 1 141 ? 25.513 -13.256 -40.639 1.00 92.75 141 ASP A N 1
ATOM 1204 C CA . ASP A 1 141 ? 25.615 -12.011 -39.879 1.00 92.75 141 ASP A CA 1
ATOM 1205 C C . ASP A 1 141 ? 25.991 -12.393 -38.441 1.00 92.75 141 ASP A C 1
ATOM 1207 O O . ASP A 1 141 ? 25.316 -13.244 -37.871 1.00 92.75 141 ASP A O 1
ATOM 1211 N N . PRO A 1 142 ? 27.044 -11.819 -37.839 1.00 88.19 142 PRO A N 1
ATOM 1212 C CA . PRO A 1 142 ? 27.527 -12.241 -36.522 1.00 88.19 142 PRO A CA 1
ATOM 1213 C C . PRO A 1 142 ? 26.498 -12.141 -35.383 1.00 88.19 142 PRO A C 1
ATOM 1215 O O . PRO A 1 142 ? 26.682 -12.776 -34.351 1.00 88.19 142 PRO A O 1
ATOM 1218 N N . LEU A 1 143 ? 25.423 -11.360 -35.538 1.00 86.50 143 LEU A N 1
ATOM 1219 C CA . LEU A 1 143 ? 24.383 -11.215 -34.506 1.00 86.50 143 LEU A CA 1
ATOM 1220 C C . LEU A 1 143 ? 23.088 -11.963 -34.809 1.00 86.50 143 LEU A C 1
ATOM 1222 O O . LEU A 1 143 ? 22.250 -12.123 -33.924 1.00 86.50 143 LEU A O 1
ATOM 1226 N N . ASN A 1 144 ? 22.887 -12.364 -36.061 1.00 90.31 144 ASN A N 1
ATOM 1227 C CA . ASN A 1 144 ? 21.672 -13.041 -36.483 1.00 90.31 144 ASN A CA 1
ATOM 1228 C C . ASN A 1 144 ? 21.993 -14.491 -36.816 1.00 90.31 144 ASN A C 1
ATOM 1230 O O . ASN A 1 144 ? 23.068 -14.815 -37.308 1.00 90.31 144 ASN A O 1
ATOM 1234 N N . THR A 1 145 ? 21.030 -15.381 -36.602 1.00 94.62 145 THR A N 1
ATOM 1235 C CA . THR A 1 145 ? 21.192 -16.760 -37.053 1.00 94.62 145 THR A CA 1
ATOM 1236 C C . THR A 1 145 ? 21.403 -16.790 -38.572 1.00 94.62 145 THR A C 1
ATOM 1238 O O . THR A 1 145 ? 20.742 -16.028 -39.291 1.00 94.62 145 THR A O 1
ATOM 1241 N N . PRO A 1 146 ? 22.333 -17.622 -39.075 1.00 95.44 146 PRO A N 1
ATOM 1242 C CA . PRO A 1 146 ? 22.632 -17.693 -40.498 1.00 95.44 146 PRO A CA 1
ATOM 1243 C C . PRO A 1 146 ? 21.378 -18.088 -41.281 1.00 95.44 146 PRO A C 1
ATOM 1245 O O . PRO A 1 146 ? 20.615 -18.962 -40.865 1.00 95.44 146 PRO A O 1
ATOM 1248 N N . LYS A 1 147 ? 21.150 -17.421 -42.416 1.00 95.44 147 LYS A N 1
ATOM 1249 C CA . LYS A 1 147 ? 19.951 -17.616 -43.243 1.00 95.44 147 LYS A CA 1
ATOM 1250 C C . LYS A 1 147 ? 20.329 -17.961 -44.670 1.00 95.44 147 LYS A C 1
ATOM 1252 O O . LYS A 1 147 ? 21.201 -17.330 -45.262 1.00 95.44 147 LYS A O 1
ATOM 1257 N N . ILE A 1 148 ? 19.614 -18.934 -45.222 1.00 93.88 148 ILE A N 1
ATOM 1258 C CA . ILE A 1 148 ? 19.721 -19.344 -46.618 1.00 93.88 148 ILE A CA 1
ATOM 1259 C C . ILE A 1 148 ? 18.615 -18.634 -47.402 1.00 93.88 148 ILE A C 1
ATOM 1261 O O . ILE A 1 148 ? 17.439 -18.744 -47.057 1.00 93.88 148 ILE A O 1
ATOM 1265 N N . ILE A 1 149 ? 18.986 -17.882 -48.436 1.00 93.62 149 ILE A N 1
ATOM 1266 C CA . ILE A 1 149 ? 18.058 -17.114 -49.273 1.00 93.62 149 ILE A CA 1
ATOM 1267 C C . ILE A 1 149 ? 18.241 -17.532 -50.731 1.00 93.62 149 ILE A C 1
ATOM 1269 O O . ILE A 1 149 ? 19.360 -17.558 -51.234 1.00 93.62 149 ILE A O 1
ATOM 1273 N N . LYS A 1 150 ? 17.137 -17.827 -51.424 1.00 93.19 150 LYS A N 1
ATOM 1274 C CA . LYS A 1 150 ? 17.126 -18.107 -52.869 1.00 93.19 150 LYS A CA 1
ATOM 1275 C C . LYS A 1 150 ? 17.186 -16.797 -53.664 1.00 93.19 150 LYS A C 1
ATOM 1277 O O . LYS A 1 150 ? 16.534 -15.824 -53.286 1.00 93.19 150 LYS A O 1
ATOM 1282 N N . GLY A 1 151 ? 17.932 -16.770 -54.764 1.00 84.06 151 GLY A N 1
ATOM 1283 C CA . GLY A 1 151 ? 18.322 -15.568 -55.514 1.00 84.06 151 GLY A CA 1
ATOM 1284 C C . GLY A 1 151 ? 17.152 -14.703 -55.971 1.00 84.06 151 GLY A C 1
ATOM 1285 O O . GLY A 1 151 ? 17.233 -13.479 -55.904 1.00 84.06 151 GLY A O 1
ATOM 1286 N N . ASN A 1 152 ? 16.010 -15.319 -56.280 1.00 77.12 152 ASN A N 1
ATOM 1287 C CA . ASN A 1 152 ? 14.796 -14.597 -56.670 1.00 77.12 152 ASN A CA 1
ATOM 1288 C C . ASN A 1 152 ? 14.215 -13.718 -55.542 1.00 77.12 152 ASN A C 1
ATOM 1290 O O . ASN A 1 152 ? 13.555 -12.722 -55.823 1.00 77.12 152 ASN A O 1
ATOM 1294 N N . ALA A 1 153 ? 14.481 -14.032 -54.268 1.00 66.62 153 ALA A N 1
ATOM 1295 C CA . ALA A 1 153 ? 13.958 -13.283 -53.121 1.00 66.62 153 ALA A CA 1
ATOM 1296 C C . ALA A 1 153 ? 14.823 -12.070 -52.719 1.00 66.62 153 ALA A C 1
ATOM 1298 O O . ALA A 1 153 ? 14.356 -11.195 -51.988 1.00 66.62 153 ALA A O 1
ATOM 1299 N N . LEU A 1 154 ? 16.076 -11.982 -53.186 1.00 63.03 154 LEU A N 1
ATOM 1300 C CA . LEU A 1 154 ? 16.985 -10.878 -52.834 1.00 63.03 154 LEU A CA 1
ATOM 1301 C C . LEU A 1 154 ? 16.663 -9.569 -53.569 1.00 63.03 154 LEU A C 1
ATOM 1303 O O . LEU A 1 154 ? 16.986 -8.497 -53.056 1.00 63.03 154 LEU A O 1
ATOM 1307 N N . ASN A 1 155 ? 15.968 -9.634 -54.708 1.00 57.75 155 ASN A N 1
ATOM 1308 C CA . ASN A 1 155 ? 15.586 -8.451 -55.486 1.00 57.75 155 ASN A CA 1
ATOM 1309 C C . ASN A 1 155 ? 14.442 -7.624 -54.871 1.00 57.75 155 ASN A C 1
ATOM 1311 O O . ASN A 1 155 ? 14.163 -6.534 -55.357 1.00 57.75 155 ASN A O 1
ATOM 1315 N N . ILE A 1 156 ? 13.793 -8.091 -53.798 1.00 56.75 156 ILE A N 1
ATOM 1316 C CA . ILE A 1 156 ? 12.575 -7.447 -53.269 1.00 56.75 156 ILE A CA 1
ATOM 1317 C C . ILE A 1 156 ? 12.878 -6.450 -52.133 1.00 56.75 156 ILE A C 1
ATOM 1319 O O . ILE A 1 156 ? 12.131 -5.497 -51.937 1.00 56.75 156 ILE A O 1
ATOM 1323 N N . ASN A 1 157 ? 13.998 -6.600 -51.412 1.00 51.91 157 ASN A N 1
ATOM 1324 C CA . ASN A 1 157 ? 14.258 -5.813 -50.193 1.00 51.91 157 ASN A CA 1
ATOM 1325 C C . ASN A 1 157 ? 15.303 -4.697 -50.329 1.00 51.91 157 ASN A C 1
ATOM 1327 O O . ASN A 1 157 ? 15.417 -3.861 -49.434 1.00 51.91 157 ASN A O 1
ATOM 1331 N N . ASN A 1 158 ? 16.025 -4.622 -51.448 1.00 50.97 158 ASN A N 1
ATOM 1332 C CA . ASN A 1 158 ? 16.811 -3.436 -51.775 1.00 50.97 158 ASN A CA 1
ATOM 1333 C C . ASN A 1 158 ? 15.937 -2.508 -52.617 1.00 50.97 158 ASN A C 1
ATOM 1335 O O . ASN A 1 158 ? 16.065 -2.470 -53.834 1.00 50.97 158 ASN A O 1
ATOM 1339 N N . GLY A 1 159 ? 15.046 -1.760 -51.962 1.00 46.78 159 GLY A N 1
ATOM 1340 C CA . GLY A 1 159 ? 14.211 -0.708 -52.556 1.00 46.78 159 GLY A CA 1
ATOM 1341 C C . GLY A 1 159 ? 15.000 0.492 -53.098 1.00 46.78 159 GLY A C 1
ATOM 1342 O O . GLY A 1 159 ? 14.579 1.634 -52.945 1.00 46.78 159 GLY A O 1
ATOM 1343 N N . ILE A 1 160 ? 16.144 0.253 -53.735 1.00 46.25 160 ILE A N 1
ATOM 1344 C CA . ILE A 1 160 ? 16.726 1.175 -54.696 1.00 46.25 160 ILE A CA 1
ATOM 1345 C C . ILE A 1 160 ? 15.899 0.962 -55.961 1.00 46.25 160 ILE A C 1
ATOM 1347 O O . ILE A 1 160 ? 16.233 0.136 -56.808 1.00 46.25 160 ILE A O 1
ATOM 1351 N N . LYS A 1 161 ? 14.769 1.677 -56.065 1.00 48.62 161 LYS A N 1
ATOM 1352 C CA . LYS A 1 161 ? 14.137 1.884 -57.370 1.00 48.62 161 LYS A CA 1
ATOM 1353 C C . LYS A 1 161 ? 15.262 2.311 -58.321 1.00 48.62 161 LYS A C 1
ATOM 1355 O O . LYS A 1 161 ? 15.994 3.237 -57.952 1.00 48.62 161 LYS A O 1
ATOM 1360 N N . PRO A 1 162 ? 15.451 1.656 -59.480 1.00 48.53 162 PRO A N 1
ATOM 1361 C CA . PRO A 1 162 ? 16.384 2.160 -60.474 1.00 48.53 162 PRO A CA 1
ATOM 1362 C C . PRO A 1 162 ? 16.019 3.623 -60.701 1.00 48.53 162 PRO A C 1
ATOM 1364 O O . PRO A 1 162 ? 14.867 3.933 -61.012 1.00 48.53 162 PRO A O 1
ATOM 1367 N N . LYS A 1 163 ? 16.969 4.521 -60.419 1.00 51.00 163 LYS A N 1
ATOM 1368 C CA . LYS A 1 163 ? 16.826 5.949 -60.693 1.00 51.00 163 LYS A CA 1
ATOM 1369 C C . LYS A 1 163 ? 16.386 6.023 -62.162 1.00 51.00 163 LYS A C 1
ATOM 1371 O O . LYS A 1 163 ? 17.129 5.498 -62.999 1.00 51.00 163 LYS A O 1
ATOM 1376 N N . PRO A 1 164 ? 15.183 6.532 -62.488 1.00 52.47 164 PRO A N 1
ATOM 1377 C CA . PRO A 1 164 ? 14.808 6.704 -63.882 1.00 52.47 164 PRO A CA 1
ATOM 1378 C C . PRO A 1 164 ? 15.923 7.518 -64.531 1.00 52.47 164 PRO A C 1
ATOM 1380 O O . PRO A 1 164 ? 16.410 8.472 -63.921 1.00 52.47 164 PRO A O 1
ATOM 1383 N N . LYS A 1 165 ? 16.396 7.070 -65.698 1.00 49.47 165 LYS A N 1
ATOM 1384 C CA . LYS A 1 165 ? 17.374 7.807 -66.497 1.00 49.47 165 LYS A CA 1
ATOM 1385 C C . LYS A 1 165 ? 16.816 9.215 -66.682 1.00 49.47 165 LYS A C 1
ATOM 1387 O O . LYS A 1 165 ? 15.853 9.396 -67.416 1.00 49.47 165 LYS A O 1
ATOM 1392 N N . THR A 1 166 ? 17.362 10.165 -65.936 1.00 54.69 166 THR A N 1
ATOM 1393 C CA . THR A 1 166 ? 17.105 11.585 -66.115 1.00 54.69 166 THR A CA 1
ATOM 1394 C C . THR A 1 166 ? 17.675 11.925 -67.484 1.00 54.69 166 THR A C 1
ATOM 1396 O O . THR A 1 166 ? 18.881 11.796 -67.698 1.00 54.69 166 THR A O 1
ATOM 1399 N N . GLU A 1 167 ? 16.788 12.234 -68.427 1.00 57.38 167 GLU A N 1
ATOM 1400 C CA . GLU A 1 167 ? 17.142 12.945 -69.651 1.00 57.38 167 GLU A CA 1
ATOM 1401 C C . GLU A 1 167 ? 17.971 14.187 -69.289 1.00 57.38 167 GLU A C 1
ATOM 1403 O O . GLU A 1 167 ? 17.690 14.823 -68.269 1.00 57.38 167 GLU A O 1
ATOM 1408 N N . PRO A 1 168 ? 19.012 14.521 -70.067 1.00 60.03 168 PRO A N 1
ATOM 1409 C CA . PRO A 1 168 ? 19.791 15.728 -69.841 1.00 60.03 168 PRO A CA 1
ATOM 1410 C C . PRO A 1 168 ? 18.913 16.953 -70.129 1.00 60.03 168 PRO A C 1
ATOM 1412 O O . PRO A 1 168 ? 18.670 17.295 -71.284 1.00 60.03 168 PRO A O 1
ATOM 1415 N N . GLU A 1 169 ? 18.417 17.593 -69.073 1.00 54.62 169 GLU A N 1
ATOM 1416 C CA . GLU A 1 169 ? 17.788 18.910 -69.161 1.00 54.62 169 GLU A CA 1
ATOM 1417 C C . GLU A 1 169 ? 18.897 19.980 -69.296 1.00 54.62 169 GLU A C 1
ATOM 1419 O O . GLU A 1 169 ? 19.910 19.890 -68.592 1.00 54.62 169 GLU A O 1
ATOM 1424 N N . PRO A 1 170 ? 18.766 20.929 -70.244 1.00 61.38 170 PRO A N 1
ATOM 1425 C CA . PRO A 1 170 ? 19.824 21.862 -70.629 1.00 61.38 170 PRO A CA 1
ATOM 1426 C C . PRO A 1 170 ? 20.175 22.882 -69.539 1.00 61.38 170 PRO A C 1
ATOM 1428 O O . PRO A 1 170 ? 19.337 23.280 -68.733 1.00 61.38 170 PRO A O 1
ATOM 1431 N N . GLU A 1 171 ? 21.438 23.311 -69.567 1.00 59.62 171 GLU A N 1
ATOM 1432 C CA . GLU A 1 171 ? 22.025 24.360 -68.729 1.00 59.62 171 GLU A CA 1
ATOM 1433 C C . GLU A 1 171 ? 21.151 25.626 -68.663 1.00 59.62 171 GLU A C 1
ATOM 1435 O O . GLU A 1 171 ? 20.856 26.216 -69.705 1.00 59.62 171 GLU A O 1
ATOM 1440 N N . PRO A 1 172 ? 20.795 26.110 -67.459 1.00 60.72 172 PRO A N 1
ATOM 1441 C CA . PRO A 1 172 ? 20.365 27.485 -67.285 1.00 60.72 172 PRO A CA 1
ATOM 1442 C C . PRO A 1 172 ? 21.551 28.400 -66.946 1.00 60.72 172 PRO A C 1
ATOM 1444 O O . PRO A 1 172 ? 22.376 28.120 -66.074 1.00 60.72 172 PRO A O 1
ATOM 1447 N N . GLU A 1 173 ? 21.584 29.520 -67.661 1.00 61.28 173 GLU A N 1
ATOM 1448 C CA . GLU A 1 173 ? 22.521 30.636 -67.560 1.00 61.28 173 GLU A CA 1
ATOM 1449 C C . GLU A 1 173 ? 22.623 31.254 -66.145 1.00 61.28 173 GLU A C 1
ATOM 1451 O O . G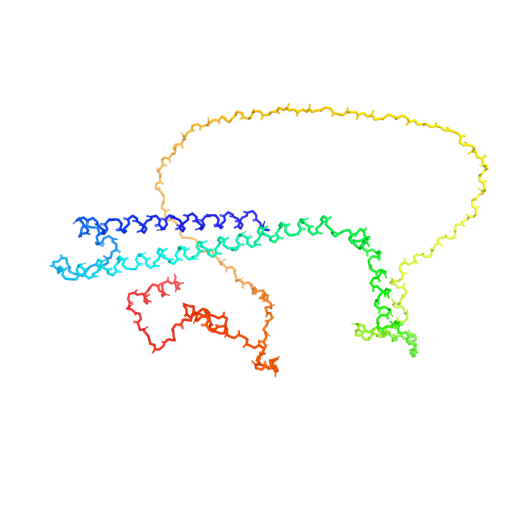LU A 1 173 ? 21.670 31.217 -65.356 1.00 61.28 173 GLU A O 1
ATOM 1456 N N . PRO A 1 174 ? 23.764 31.889 -65.808 1.00 58.22 174 PRO A N 1
ATOM 1457 C CA . PRO A 1 174 ? 23.982 32.499 -64.503 1.00 58.22 174 PRO A CA 1
ATOM 1458 C C . PRO A 1 174 ? 23.202 33.814 -64.363 1.00 58.22 174 PRO A C 1
ATOM 1460 O O . PRO A 1 174 ? 23.596 34.840 -64.912 1.00 58.22 174 PRO A O 1
ATOM 1463 N N . THR A 1 175 ? 22.132 33.812 -63.560 1.00 49.59 175 THR A N 1
ATOM 1464 C CA . THR A 1 175 ? 21.480 35.055 -63.121 1.00 49.59 175 THR A CA 1
ATOM 1465 C C . THR A 1 175 ? 21.846 35.386 -61.673 1.00 49.59 175 THR A C 1
ATOM 1467 O O . THR A 1 175 ? 21.493 34.698 -60.717 1.00 49.59 175 THR A O 1
ATOM 1470 N N . SER A 1 176 ? 22.608 36.466 -61.582 1.00 47.78 176 SER A N 1
ATOM 1471 C CA . SER A 1 176 ? 22.895 37.379 -60.478 1.00 47.78 176 SER A CA 1
ATOM 1472 C C . SER A 1 176 ? 21.849 37.479 -59.352 1.00 47.78 176 SER A C 1
ATOM 1474 O O . SER A 1 176 ? 20.658 37.665 -59.583 1.00 47.78 176 SER A O 1
ATOM 1476 N N . GLN A 1 177 ? 22.348 37.497 -58.108 1.00 48.09 177 GLN A N 1
ATOM 1477 C CA . GLN A 1 177 ? 21.666 38.084 -56.941 1.00 48.09 177 GLN A CA 1
ATOM 1478 C C . GLN A 1 177 ? 21.396 39.589 -57.180 1.00 48.09 177 GLN A C 1
ATOM 1480 O O . GLN A 1 177 ? 22.163 40.209 -57.925 1.00 48.09 177 GLN A O 1
ATOM 1485 N N . PRO A 1 178 ? 20.382 40.218 -56.538 1.00 51.59 178 PRO A N 1
ATOM 1486 C CA . PRO A 1 178 ? 20.590 40.744 -55.178 1.00 51.59 178 PRO A CA 1
ATOM 1487 C C . PRO A 1 178 ? 19.349 40.825 -54.245 1.00 51.59 178 PRO A C 1
ATOM 1489 O O . PRO A 1 178 ? 18.221 41.033 -54.670 1.00 51.59 178 PRO A O 1
ATOM 1492 N N . ASN A 1 179 ? 19.653 40.793 -52.940 1.00 43.91 179 ASN A N 1
ATOM 1493 C CA . ASN A 1 179 ? 19.071 41.563 -51.821 1.00 43.91 179 ASN A CA 1
ATOM 1494 C C . ASN A 1 179 ? 17.606 41.397 -51.334 1.00 43.91 179 ASN A C 1
ATOM 1496 O O . ASN A 1 179 ? 16.657 41.801 -51.993 1.00 43.91 179 ASN A O 1
ATOM 1500 N N . SER A 1 180 ? 17.529 41.082 -50.020 1.00 47.75 180 SER A N 1
ATOM 1501 C CA . SER A 1 180 ? 16.539 41.541 -49.006 1.00 47.75 180 SER A CA 1
ATOM 1502 C C . SER A 1 180 ? 15.136 40.886 -49.043 1.00 47.75 180 SER A C 1
ATOM 1504 O O . SER A 1 180 ? 14.671 40.572 -50.131 1.00 47.75 180 SER A O 1
ATOM 1506 N N . PRO A 1 181 ? 14.432 40.661 -47.891 1.00 53.41 181 PRO A N 1
ATOM 1507 C CA . PRO A 1 181 ? 14.088 41.710 -46.913 1.00 53.41 181 PRO A CA 1
ATOM 1508 C C . PRO A 1 181 ? 13.932 41.344 -45.407 1.00 53.41 181 PRO A C 1
ATOM 1510 O O . PRO A 1 181 ? 13.638 40.228 -45.008 1.00 53.41 181 PRO A O 1
ATOM 1513 N N . GLN A 1 182 ? 14.110 42.394 -44.594 1.00 45.22 182 GLN A N 1
ATOM 1514 C CA . GLN A 1 182 ? 13.303 42.891 -43.461 1.00 45.22 182 GLN A CA 1
ATOM 1515 C C . GLN A 1 182 ? 12.558 41.971 -42.456 1.00 45.22 182 GLN A C 1
ATOM 1517 O O . GLN A 1 182 ? 11.715 41.156 -42.800 1.00 45.22 182 GLN A O 1
ATOM 1522 N N . LYS A 1 183 ? 12.683 42.438 -41.199 1.00 43.62 183 LYS A N 1
ATOM 1523 C CA . LYS A 1 183 ? 11.643 42.670 -40.167 1.00 43.62 183 LYS A CA 1
ATOM 1524 C C . LYS A 1 183 ? 11.089 41.496 -39.350 1.00 43.62 183 LYS A C 1
ATOM 1526 O O . LYS A 1 183 ? 10.236 40.728 -39.773 1.00 43.62 183 LYS A O 1
ATOM 1531 N N . ALA A 1 184 ? 11.447 41.554 -38.067 1.00 51.44 184 ALA A N 1
ATOM 1532 C CA . ALA A 1 184 ? 10.677 41.039 -36.943 1.00 51.44 184 ALA A CA 1
ATOM 1533 C C . ALA A 1 184 ? 9.290 41.704 -36.824 1.00 51.44 184 ALA A C 1
ATOM 1535 O O . ALA A 1 184 ? 9.155 42.902 -37.100 1.00 51.44 184 ALA A O 1
ATOM 1536 N N . PRO A 1 185 ? 8.309 40.981 -36.263 1.00 59.41 185 PRO A N 1
ATOM 1537 C CA . PRO A 1 185 ? 7.278 41.599 -35.451 1.00 59.41 185 PRO A CA 1
ATOM 1538 C C . PRO A 1 185 ? 7.258 41.022 -34.029 1.00 59.41 185 PRO A C 1
ATOM 1540 O O . PRO A 1 185 ? 7.207 39.817 -33.800 1.00 59.41 185 PRO A O 1
ATOM 1543 N N . GLN A 1 186 ? 7.266 41.949 -33.076 1.00 54.12 186 GLN A N 1
ATOM 1544 C CA . GLN A 1 186 ? 6.878 41.749 -31.688 1.00 54.12 186 GLN A CA 1
ATOM 1545 C C . GLN A 1 186 ? 5.398 41.342 -31.629 1.00 54.12 186 GLN A C 1
ATOM 1547 O O . GLN A 1 186 ? 4.555 41.992 -32.249 1.00 54.12 186 GLN A O 1
ATOM 1552 N N . THR A 1 187 ? 5.063 40.324 -30.840 1.00 55.72 187 THR A N 1
ATOM 1553 C CA . THR A 1 187 ? 3.678 40.049 -30.428 1.00 55.72 187 THR A CA 1
ATOM 1554 C C . THR A 1 187 ? 3.505 40.339 -28.937 1.00 55.72 187 THR A C 1
ATOM 1556 O O . THR A 1 187 ? 4.264 39.798 -28.131 1.00 55.72 187 THR A O 1
ATOM 1559 N N . PRO A 1 188 ? 2.524 41.178 -28.555 1.00 60.84 188 PRO A N 1
ATOM 1560 C CA . PRO A 1 188 ? 2.278 41.562 -27.172 1.00 60.84 188 PRO A CA 1
ATOM 1561 C C . PRO A 1 188 ? 1.428 40.539 -26.409 1.00 60.84 188 PRO A C 1
ATOM 1563 O O . PRO A 1 188 ? 0.598 39.818 -26.966 1.00 60.84 188 PRO A O 1
ATOM 1566 N N . MET A 1 189 ? 1.632 40.549 -25.092 1.00 52.66 189 MET A N 1
ATOM 1567 C CA . MET A 1 189 ? 0.893 39.806 -24.078 1.00 52.66 189 MET A CA 1
ATOM 1568 C C . MET A 1 189 ? -0.619 40.062 -24.157 1.00 52.66 189 MET A C 1
ATOM 1570 O O . MET A 1 189 ? -1.065 41.205 -24.252 1.00 52.66 189 MET A O 1
ATOM 1574 N N . LYS A 1 190 ? -1.415 38.999 -24.007 1.00 54.91 190 LYS A N 1
ATOM 1575 C CA . LYS A 1 190 ? -2.823 39.092 -23.602 1.00 54.91 190 LYS A CA 1
ATOM 1576 C C . LYS A 1 190 ? -3.017 38.319 -22.302 1.00 54.91 190 LYS A C 1
ATOM 1578 O O . LYS A 1 190 ? -3.126 37.098 -22.308 1.00 54.91 190 LYS A O 1
ATOM 1583 N N . MET A 1 191 ? -3.072 39.054 -21.191 1.00 51.56 191 MET A N 1
ATOM 1584 C CA . MET A 1 191 ? -3.857 38.638 -20.030 1.00 51.56 191 MET A CA 1
ATOM 1585 C C . MET A 1 191 ? -5.339 38.755 -20.392 1.00 51.56 191 MET A C 1
ATOM 1587 O O . MET A 1 191 ? -5.716 39.716 -21.060 1.00 51.56 191 MET A O 1
ATOM 1591 N N . ASN A 1 192 ? -6.153 37.784 -19.970 1.00 45.28 192 ASN A N 1
ATOM 1592 C CA . ASN A 1 192 ? -7.471 37.975 -19.347 1.00 45.28 192 ASN A CA 1
ATOM 1593 C C . ASN A 1 192 ? -8.215 36.639 -19.260 1.00 45.28 192 ASN A C 1
ATOM 1595 O O . ASN A 1 192 ? -8.343 35.925 -20.251 1.00 45.28 192 ASN A O 1
ATOM 1599 N N . GLY A 1 193 ? -8.770 36.341 -18.084 1.00 41.97 193 GLY A N 1
ATOM 1600 C CA . GLY A 1 193 ? -9.675 35.207 -17.919 1.00 41.97 193 GLY A CA 1
ATOM 1601 C C . GLY A 1 193 ? -10.078 34.916 -16.478 1.00 41.97 193 GLY A C 1
ATOM 1602 O O . GLY A 1 193 ? -9.844 33.817 -15.993 1.00 41.97 193 GLY A O 1
ATOM 1603 N N . ILE A 1 194 ? -10.688 35.887 -15.790 1.00 47.81 194 ILE A N 1
ATOM 1604 C CA . ILE A 1 194 ? -11.416 35.658 -14.532 1.00 47.81 194 ILE A CA 1
ATOM 1605 C C . ILE A 1 194 ? -12.639 34.787 -14.851 1.00 47.81 194 ILE A C 1
ATOM 1607 O O . ILE A 1 194 ? -13.610 35.256 -15.445 1.00 47.81 194 ILE A O 1
ATOM 1611 N N . VAL A 1 195 ? -12.602 33.514 -14.458 1.00 48.69 195 VAL A N 1
ATOM 1612 C CA . VAL A 1 195 ? -13.743 32.601 -14.580 1.00 48.69 195 VAL A CA 1
ATOM 1613 C C . VAL A 1 195 ? -14.639 32.767 -13.350 1.00 48.69 195 VAL A C 1
ATOM 1615 O O . VAL A 1 195 ? -14.337 32.275 -12.266 1.00 48.69 195 VAL A O 1
ATOM 1618 N N . LYS A 1 196 ? -15.769 33.464 -13.522 1.00 50.69 196 LYS A N 1
ATOM 1619 C CA . LYS A 1 196 ? -16.891 33.453 -12.571 1.00 50.69 196 LYS A CA 1
ATOM 1620 C C . LYS A 1 196 ? -17.558 32.074 -12.602 1.00 50.69 196 LYS A C 1
ATOM 1622 O O . LYS A 1 196 ? -18.299 31.762 -13.533 1.00 50.69 196 LYS A O 1
ATOM 1627 N N . LEU A 1 197 ? -17.321 31.262 -11.574 1.00 49.25 197 LEU A N 1
ATOM 1628 C CA . LEU A 1 197 ? -18.058 30.021 -11.341 1.00 49.25 197 LEU A CA 1
ATOM 1629 C C . LEU A 1 197 ? -19.460 30.344 -10.811 1.00 49.25 197 LEU A C 1
ATOM 1631 O O . LEU A 1 197 ? -19.637 30.879 -9.718 1.00 49.25 197 LEU A O 1
ATOM 1635 N N . LYS A 1 198 ? -20.465 30.030 -11.629 1.00 52.84 198 LYS A N 1
ATOM 1636 C CA . LYS A 1 198 ? -21.891 30.158 -11.325 1.00 52.84 198 LYS A CA 1
ATOM 1637 C C . LYS A 1 198 ? -22.332 28.897 -10.573 1.00 52.84 198 LYS A C 1
ATOM 1639 O O . LYS A 1 198 ? -22.465 27.839 -11.184 1.00 52.84 198 LYS A O 1
ATOM 1644 N N . LEU A 1 199 ? -22.532 29.001 -9.257 1.00 46.22 199 LEU A N 1
ATOM 1645 C CA . LEU A 1 199 ? -23.170 27.950 -8.458 1.00 46.22 199 LEU A CA 1
ATOM 1646 C C . LEU A 1 199 ? -24.606 27.722 -8.956 1.00 46.22 199 LEU A C 1
ATOM 1648 O O . LEU A 1 199 ? -25.401 28.660 -9.021 1.00 46.22 199 LEU A O 1
ATOM 1652 N N . LYS A 1 200 ? -24.935 26.473 -9.298 1.00 48.28 200 LYS A N 1
ATOM 1653 C CA . LYS A 1 200 ? -26.320 26.011 -9.462 1.00 48.28 200 LYS A CA 1
ATOM 1654 C C . LYS A 1 200 ? -26.807 25.395 -8.144 1.00 48.28 200 LYS A C 1
ATOM 1656 O O . LYS A 1 200 ? -26.037 24.669 -7.514 1.00 48.28 200 LYS A O 1
ATOM 1661 N N . PRO A 1 201 ? -28.056 25.662 -7.730 1.00 52.56 201 PRO A N 1
ATOM 1662 C CA . PRO A 1 201 ? -28.615 25.107 -6.512 1.00 52.56 201 PRO A CA 1
ATOM 1663 C C . PRO A 1 201 ? -29.003 23.631 -6.652 1.00 52.56 201 PRO A C 1
ATOM 1665 O O . PRO A 1 201 ? -29.350 23.126 -7.719 1.00 52.56 201 PRO A O 1
ATOM 1668 N N . ARG A 1 202 ? -28.910 23.001 -5.486 1.00 41.84 202 ARG A N 1
ATOM 1669 C CA . ARG A 1 202 ? -29.207 21.632 -5.071 1.00 41.84 202 ARG A CA 1
ATOM 1670 C C . ARG A 1 202 ? -30.665 21.266 -5.384 1.00 41.84 202 ARG A C 1
ATOM 1672 O O . ARG A 1 202 ? -31.570 21.949 -4.917 1.00 41.84 202 ARG A O 1
ATOM 1679 N N . GLY A 1 203 ? -30.874 20.189 -6.138 1.00 37.41 203 GLY A N 1
ATOM 1680 C CA . GLY A 1 203 ? -32.176 19.544 -6.311 1.00 37.41 203 GLY A CA 1
ATOM 1681 C C . GLY A 1 203 ? -32.134 18.138 -5.722 1.00 37.41 203 GLY A C 1
ATOM 1682 O O . GLY A 1 203 ? -31.330 17.316 -6.154 1.00 37.41 203 GLY A O 1
ATOM 1683 N N . THR A 1 204 ? -32.958 17.896 -4.707 1.00 47.34 204 THR A N 1
ATOM 1684 C CA . THR A 1 204 ? -33.377 16.568 -4.239 1.00 47.34 204 THR A CA 1
ATOM 1685 C C . THR A 1 204 ? -34.220 15.875 -5.312 1.00 47.34 204 THR A C 1
ATOM 1687 O O . THR A 1 204 ? -34.892 16.558 -6.087 1.00 47.34 204 THR A O 1
ATOM 1690 N N . PRO A 1 205 ? -34.212 14.532 -5.357 1.00 51.94 205 PRO A N 1
ATOM 1691 C CA . PRO A 1 205 ? -35.516 13.874 -5.265 1.00 51.94 205 PRO A CA 1
ATOM 1692 C C . PRO A 1 205 ? -35.526 12.556 -4.471 1.00 51.94 205 PRO A C 1
ATOM 1694 O O . PRO A 1 205 ? -34.675 11.685 -4.631 1.00 51.94 205 PRO A O 1
ATOM 1697 N N . ASP A 1 206 ? -36.528 12.473 -3.600 1.00 37.41 206 ASP A N 1
ATOM 1698 C CA . ASP A 1 206 ? -37.489 11.385 -3.381 1.00 37.41 206 ASP A CA 1
ATOM 1699 C C . ASP A 1 206 ? -37.169 9.962 -3.877 1.00 37.41 206 ASP A C 1
ATOM 1701 O O . ASP A 1 206 ? -37.286 9.615 -5.048 1.00 37.41 206 ASP A O 1
ATOM 1705 N N . ASN A 1 207 ? -36.866 9.114 -2.894 1.00 46.84 207 ASN A N 1
ATOM 1706 C CA . ASN A 1 207 ? -37.637 7.934 -2.488 1.00 46.84 207 ASN A CA 1
ATOM 1707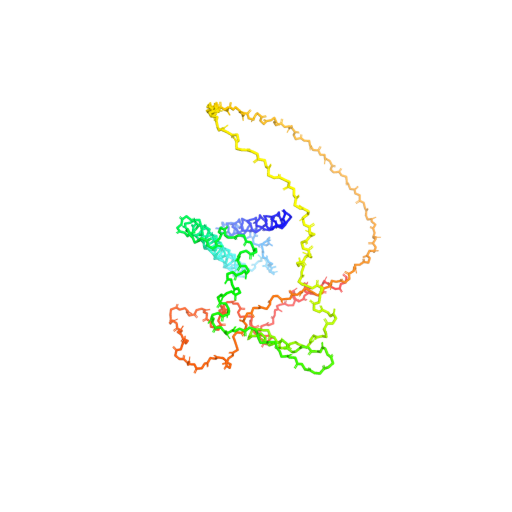 C C . ASN A 1 207 ? -38.740 7.428 -3.449 1.00 46.84 207 ASN A C 1
ATOM 1709 O O . ASN A 1 207 ? -39.863 7.923 -3.393 1.00 46.84 207 ASN A O 1
ATOM 1713 N N . GLN A 1 208 ? -38.470 6.351 -4.200 1.00 40.59 208 GLN A N 1
ATOM 1714 C CA . GLN A 1 208 ? -39.490 5.361 -4.575 1.00 40.59 208 GLN A CA 1
ATOM 1715 C C . GLN A 1 208 ? -38.913 3.938 -4.564 1.00 40.59 208 GLN A C 1
ATOM 1717 O O . GLN A 1 208 ? -37.921 3.626 -5.222 1.00 40.59 208 GLN A O 1
ATOM 1722 N N . GLN A 1 209 ? -39.585 3.086 -3.792 1.00 44.06 209 GLN A N 1
ATOM 1723 C CA . GLN A 1 209 ? -39.495 1.631 -3.795 1.00 44.06 209 GLN A CA 1
ATOM 1724 C C . GLN A 1 209 ? -39.877 1.077 -5.170 1.00 44.06 209 GLN A C 1
ATOM 1726 O O . GLN A 1 209 ? -40.944 1.411 -5.676 1.00 44.06 209 GLN A O 1
ATOM 1731 N N . THR A 1 210 ? -39.084 0.158 -5.721 1.00 40.44 210 THR A N 1
ATOM 1732 C CA . THR A 1 210 ? -39.584 -0.830 -6.689 1.00 40.44 210 THR A CA 1
ATOM 1733 C C . THR A 1 210 ? -38.888 -2.178 -6.512 1.00 40.44 210 THR A C 1
ATOM 1735 O O . THR A 1 210 ? -37.733 -2.284 -6.108 1.00 40.44 210 THR A O 1
ATOM 1738 N N . SER A 1 211 ? -39.693 -3.203 -6.742 1.00 41.19 211 SER A N 1
ATOM 1739 C CA . SER A 1 211 ? -39.526 -4.625 -6.478 1.00 41.19 211 SER A CA 1
ATOM 1740 C C . SER A 1 211 ? -38.797 -5.398 -7.587 1.00 41.19 211 SER A C 1
ATOM 1742 O O . SER A 1 211 ? -38.762 -4.986 -8.739 1.00 41.19 211 SER A O 1
ATOM 1744 N N . HIS A 1 212 ? -38.282 -6.563 -7.185 1.00 38.88 212 HIS A N 1
ATOM 1745 C CA . HIS A 1 212 ? -37.692 -7.683 -7.933 1.00 38.88 212 HIS A CA 1
ATOM 1746 C C . HIS A 1 212 ? -38.101 -7.912 -9.401 1.00 38.88 212 HIS A C 1
ATOM 1748 O O . HIS A 1 212 ? -39.288 -7.995 -9.689 1.00 38.88 212 HIS A O 1
ATOM 1754 N N . THR A 1 213 ? -37.115 -8.290 -10.233 1.00 33.03 213 THR A N 1
ATOM 1755 C CA . THR A 1 213 ? -37.182 -9.454 -11.149 1.00 33.03 213 THR A CA 1
ATOM 1756 C C . THR A 1 213 ? -35.775 -9.977 -11.472 1.00 33.03 213 THR A C 1
ATOM 1758 O O . THR A 1 213 ? -34.874 -9.196 -11.769 1.00 33.03 213 THR A O 1
ATOM 1761 N N . ASN A 1 214 ? -35.609 -11.302 -11.412 1.00 46.31 214 ASN A N 1
ATOM 1762 C CA . ASN A 1 214 ? -34.392 -12.047 -11.743 1.00 46.31 214 ASN A CA 1
ATOM 1763 C C . ASN A 1 214 ? -34.212 -12.169 -13.264 1.00 46.31 214 ASN A C 1
ATOM 1765 O O . ASN A 1 214 ? -35.098 -12.699 -13.934 1.00 46.31 214 ASN A O 1
ATOM 1769 N N . THR A 1 215 ? -33.035 -11.798 -13.770 1.00 37.28 215 THR A N 1
ATOM 1770 C CA . THR A 1 215 ? -32.591 -12.115 -15.135 1.00 37.28 215 THR A CA 1
ATOM 1771 C C . THR A 1 215 ? -31.233 -12.803 -15.060 1.00 37.28 215 THR A C 1
ATOM 1773 O O . THR A 1 215 ? -30.267 -12.247 -14.543 1.00 37.28 215 THR A O 1
ATOM 1776 N N . ILE A 1 216 ? -31.187 -14.042 -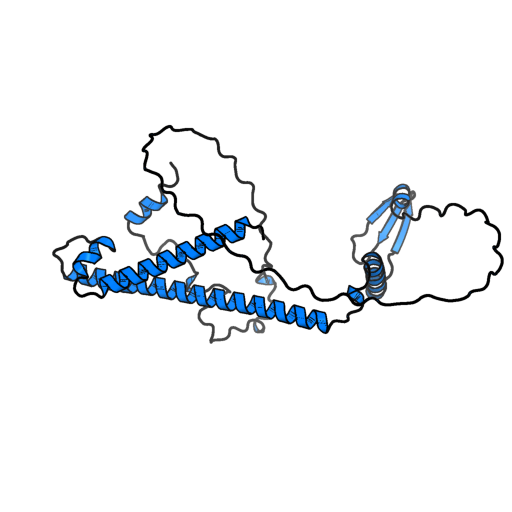15.546 1.00 48.91 216 ILE A N 1
ATOM 1777 C CA . ILE A 1 216 ? -29.988 -14.871 -15.675 1.00 48.91 216 ILE A CA 1
ATOM 1778 C C . ILE A 1 216 ? -29.267 -14.428 -16.954 1.00 48.91 216 ILE A C 1
ATOM 1780 O O . ILE A 1 216 ? -29.765 -14.679 -18.050 1.00 48.91 216 ILE A O 1
ATOM 1784 N N . GLU A 1 217 ? -28.108 -13.779 -16.824 1.00 37.38 217 GLU A N 1
ATOM 1785 C CA . GLU A 1 217 ? -27.219 -13.463 -17.948 1.00 37.38 217 GLU A CA 1
ATOM 1786 C C . GLU A 1 217 ? -25.920 -14.276 -17.879 1.00 37.38 217 GLU A C 1
ATOM 1788 O O . GLU A 1 217 ? -25.187 -14.286 -16.889 1.00 37.38 217 GLU A O 1
ATOM 1793 N N . ASN A 1 218 ? -25.651 -14.975 -18.981 1.00 46.66 218 ASN A N 1
ATOM 1794 C CA . ASN A 1 218 ? -24.476 -15.803 -19.217 1.00 46.66 218 ASN A CA 1
ATOM 1795 C C . ASN A 1 218 ? -23.189 -14.962 -19.218 1.00 46.66 218 ASN A C 1
ATOM 1797 O O . ASN A 1 218 ? -22.996 -14.105 -20.079 1.00 46.66 218 ASN A O 1
ATOM 1801 N N . THR A 1 219 ? -22.272 -15.250 -18.293 1.00 43.88 219 THR A N 1
ATOM 1802 C CA . THR A 1 219 ? -20.951 -14.605 -18.224 1.00 43.88 219 THR A CA 1
ATOM 1803 C C . THR A 1 219 ? -19.932 -15.334 -19.120 1.00 43.88 219 THR A C 1
ATOM 1805 O O . THR A 1 219 ? -19.776 -16.550 -18.986 1.00 43.88 219 THR A O 1
ATOM 1808 N N . PRO A 1 220 ? -19.195 -14.645 -20.015 1.00 51.72 220 PRO A N 1
ATOM 1809 C CA . PRO A 1 220 ? -18.129 -15.256 -20.808 1.00 51.72 220 PRO A CA 1
ATOM 1810 C C . PRO A 1 220 ? -16.838 -15.462 -19.992 1.00 51.72 220 PRO A C 1
ATOM 1812 O O . PRO A 1 220 ? -16.460 -14.633 -19.163 1.00 51.72 220 PRO A O 1
ATOM 1815 N N . GLN A 1 221 ? -16.144 -16.577 -20.252 1.00 49.91 221 GLN A N 1
ATOM 1816 C CA . GLN A 1 221 ? -14.903 -16.977 -19.575 1.00 49.91 221 GLN A CA 1
ATOM 1817 C C . GLN A 1 221 ? -13.757 -15.951 -19.723 1.00 49.91 221 GLN A C 1
ATOM 1819 O O . GLN A 1 221 ? -13.539 -15.423 -20.817 1.00 49.91 221 GLN A O 1
ATOM 1824 N N . PRO A 1 222 ? -12.939 -15.731 -18.673 1.00 47.84 222 PRO A N 1
ATOM 1825 C CA . PRO A 1 222 ? -11.771 -14.862 -18.748 1.00 47.84 222 PRO A CA 1
ATOM 1826 C C . PRO A 1 222 ? -10.582 -15.549 -19.440 1.00 47.84 222 PRO A C 1
ATOM 1828 O O . PRO A 1 222 ? -10.105 -16.605 -19.027 1.00 47.84 222 PRO A O 1
ATOM 1831 N N . THR A 1 223 ? -10.042 -14.898 -20.471 1.00 54.19 223 THR A N 1
ATOM 1832 C CA . THR A 1 223 ? -8.795 -15.295 -21.145 1.00 54.19 223 THR A CA 1
ATOM 1833 C C . THR A 1 223 ? -7.561 -15.136 -20.238 1.00 54.19 223 THR A C 1
ATOM 1835 O O . THR A 1 223 ? -7.499 -14.187 -19.447 1.00 54.19 223 THR A O 1
ATOM 1838 N N . PRO A 1 224 ? -6.524 -15.986 -20.379 1.00 48.84 224 PRO A N 1
ATOM 1839 C CA . PRO A 1 224 ? -5.352 -15.979 -19.505 1.00 48.84 224 PRO A CA 1
ATOM 1840 C C . PRO A 1 224 ? -4.475 -14.727 -19.686 1.00 48.84 224 PRO A C 1
ATOM 1842 O O . PRO A 1 224 ? -3.906 -14.472 -20.749 1.00 48.84 224 PRO A O 1
ATOM 1845 N N . ARG A 1 225 ? -4.310 -13.954 -18.602 1.00 46.59 225 ARG A N 1
ATOM 1846 C CA . ARG A 1 225 ? -3.381 -12.814 -18.521 1.00 46.59 225 ARG A CA 1
ATOM 1847 C C . ARG A 1 225 ? -1.924 -13.286 -18.621 1.00 46.59 225 ARG A C 1
ATOM 1849 O O . ARG A 1 225 ? -1.421 -14.009 -17.762 1.00 46.59 225 ARG A O 1
ATOM 1856 N N . ARG A 1 226 ? -1.224 -12.791 -19.645 1.00 43.88 226 ARG A N 1
ATOM 1857 C CA . ARG A 1 226 ? 0.219 -12.961 -19.879 1.00 43.88 226 ARG A CA 1
ATOM 1858 C C . ARG A 1 226 ? 1.021 -12.384 -18.699 1.00 43.88 226 ARG A C 1
ATOM 1860 O O . ARG A 1 226 ? 1.098 -11.168 -18.525 1.00 43.88 226 ARG A O 1
ATOM 1867 N N . ARG A 1 227 ? 1.612 -13.253 -17.871 1.00 41.75 227 ARG A N 1
ATOM 1868 C CA . ARG A 1 227 ? 2.513 -12.858 -16.775 1.00 41.75 227 ARG A CA 1
ATOM 1869 C C . ARG A 1 227 ? 3.814 -12.294 -17.353 1.00 41.75 227 ARG A C 1
ATOM 1871 O O . ARG A 1 227 ? 4.485 -12.958 -18.137 1.00 41.75 227 ARG A O 1
ATOM 1878 N N . ARG A 1 228 ? 4.172 -11.069 -16.955 1.00 44.62 228 ARG A N 1
ATOM 1879 C CA . ARG A 1 228 ? 5.492 -10.484 -17.229 1.00 44.62 228 ARG A CA 1
ATOM 1880 C C . ARG A 1 228 ? 6.550 -11.310 -16.496 1.00 44.62 228 ARG A C 1
ATOM 1882 O O . ARG A 1 228 ? 6.484 -11.458 -15.277 1.00 44.62 228 ARG A O 1
ATOM 1889 N N . SER A 1 229 ? 7.490 -11.859 -17.258 1.00 38.16 229 SER A N 1
ATOM 1890 C CA . SER A 1 229 ? 8.666 -12.565 -16.754 1.00 38.16 229 SER A CA 1
ATOM 1891 C C . SER A 1 229 ? 9.519 -11.595 -15.938 1.00 38.16 229 SER A C 1
ATOM 1893 O O . SER A 1 229 ? 10.161 -10.716 -16.506 1.00 38.16 229 SER A O 1
ATOM 1895 N N . ARG A 1 230 ? 9.495 -11.715 -14.607 1.00 50.12 230 ARG A N 1
ATOM 1896 C CA . ARG A 1 230 ? 10.534 -11.136 -13.748 1.00 50.12 230 ARG A CA 1
ATOM 1897 C C . ARG A 1 230 ? 11.744 -12.061 -13.815 1.00 50.12 230 ARG A C 1
ATOM 1899 O O . ARG A 1 230 ? 11.565 -13.277 -13.748 1.00 50.12 230 ARG A O 1
ATOM 1906 N N . ASN A 1 231 ? 12.933 -11.482 -13.961 1.00 44.78 231 ASN A N 1
ATOM 1907 C CA . ASN A 1 231 ? 14.206 -12.198 -13.976 1.00 44.78 231 ASN A CA 1
ATOM 1908 C C . ASN A 1 231 ? 14.335 -13.012 -12.683 1.00 44.78 231 ASN A C 1
ATOM 1910 O O . ASN A 1 231 ? 14.625 -12.469 -11.621 1.00 44.78 231 ASN A O 1
ATOM 1914 N N . LYS A 1 232 ? 14.036 -14.310 -12.766 1.00 57.12 232 LYS A N 1
ATOM 1915 C CA . LYS A 1 232 ? 14.316 -15.267 -11.703 1.00 57.12 232 LYS A CA 1
ATOM 1916 C C . LYS A 1 232 ? 15.799 -15.586 -11.804 1.00 57.12 232 LYS A C 1
ATOM 1918 O O . LYS A 1 232 ? 16.183 -16.334 -12.695 1.00 57.12 232 LYS A O 1
ATOM 1923 N N . ILE A 1 233 ? 16.597 -14.996 -10.925 1.00 57.81 233 ILE A N 1
ATOM 1924 C CA . ILE A 1 233 ? 17.949 -15.485 -10.657 1.00 57.81 233 ILE A CA 1
ATOM 1925 C C . ILE A 1 233 ? 17.758 -16.879 -10.062 1.00 57.81 233 ILE A C 1
ATOM 1927 O O . ILE A 1 233 ? 17.036 -17.031 -9.070 1.00 57.81 233 ILE A O 1
ATOM 1931 N N . ARG A 1 234 ? 18.277 -17.912 -10.725 1.00 66.56 234 ARG A N 1
ATOM 1932 C CA . ARG A 1 234 ? 18.209 -19.274 -10.197 1.00 66.56 234 ARG A CA 1
ATOM 1933 C C . ARG A 1 234 ? 19.386 -19.474 -9.251 1.00 66.56 234 ARG A C 1
ATOM 1935 O O . ARG A 1 234 ? 20.438 -18.878 -9.444 1.00 66.56 234 ARG A O 1
ATOM 1942 N N . LEU A 1 235 ? 19.221 -20.318 -8.230 1.00 56.88 235 LEU A N 1
ATOM 1943 C CA . LEU A 1 235 ? 20.306 -20.591 -7.277 1.00 56.88 235 LEU A CA 1
ATOM 1944 C C . LEU A 1 235 ? 21.559 -21.176 -7.952 1.00 56.88 235 LEU A C 1
ATOM 1946 O O . LEU A 1 235 ? 22.652 -21.021 -7.426 1.00 56.88 235 LEU A O 1
ATOM 1950 N N . GLU A 1 236 ? 21.404 -21.799 -9.122 1.00 77.25 236 GLU A N 1
ATOM 1951 C CA . GLU A 1 236 ? 22.502 -22.317 -9.947 1.00 77.25 236 GLU A CA 1
ATOM 1952 C C . GLU A 1 236 ? 23.378 -21.221 -10.587 1.00 77.25 236 GLU A C 1
ATOM 1954 O O . GLU A 1 236 ? 24.510 -21.505 -10.964 1.00 77.25 236 GLU A O 1
ATOM 1959 N N . ASP A 1 237 ? 22.906 -19.968 -10.646 1.00 74.62 237 ASP A N 1
ATOM 1960 C CA . ASP A 1 237 ? 23.633 -18.839 -11.248 1.00 74.62 237 ASP A CA 1
ATOM 1961 C C . ASP A 1 237 ? 24.540 -18.091 -10.244 1.00 74.62 237 ASP A C 1
ATOM 1963 O O . ASP A 1 237 ? 25.247 -17.155 -10.621 1.00 74.62 237 ASP A O 1
ATOM 1967 N N . ILE A 1 238 ? 24.521 -18.463 -8.957 1.00 76.00 238 ILE A N 1
ATOM 1968 C CA . ILE A 1 238 ? 25.303 -17.799 -7.903 1.00 76.00 238 ILE A CA 1
ATOM 1969 C C . ILE A 1 238 ? 26.602 -18.581 -7.687 1.00 76.00 238 ILE A C 1
ATOM 1971 O O . ILE A 1 238 ? 26.637 -19.562 -6.948 1.00 76.00 238 ILE A O 1
ATOM 1975 N N . THR A 1 239 ? 27.682 -18.151 -8.341 1.00 78.00 239 THR A N 1
ATOM 1976 C CA . THR A 1 239 ? 28.990 -18.828 -8.278 1.00 78.00 239 THR A CA 1
ATOM 1977 C C . THR A 1 239 ? 29.827 -18.453 -7.054 1.00 78.00 239 THR A C 1
ATOM 1979 O O . THR A 1 239 ? 30.700 -19.225 -6.675 1.00 78.00 239 THR A O 1
ATOM 1982 N N . ASP A 1 240 ? 29.560 -17.309 -6.414 1.00 76.56 240 ASP A N 1
ATOM 1983 C CA . ASP A 1 240 ? 30.340 -16.810 -5.274 1.00 76.56 240 ASP A CA 1
ATOM 1984 C C . ASP A 1 240 ? 29.456 -16.491 -4.065 1.00 76.56 240 ASP A C 1
ATOM 1986 O O . ASP A 1 240 ? 28.709 -15.511 -4.055 1.00 76.56 240 ASP A O 1
ATOM 1990 N N . ILE A 1 241 ? 29.614 -17.272 -2.994 1.00 71.88 241 ILE A N 1
ATOM 1991 C CA . ILE A 1 241 ? 28.897 -17.108 -1.714 1.00 71.88 241 ILE A CA 1
ATOM 1992 C C . ILE A 1 241 ? 29.177 -15.727 -1.087 1.00 71.88 241 ILE A C 1
ATOM 1994 O O . ILE A 1 241 ? 28.315 -15.147 -0.432 1.00 71.88 241 ILE A O 1
ATOM 1998 N N . ASN A 1 242 ? 30.346 -15.145 -1.369 1.00 74.94 242 ASN A N 1
ATOM 1999 C CA . ASN A 1 242 ? 30.774 -13.849 -0.835 1.00 74.94 242 ASN A CA 1
ATOM 2000 C C . ASN A 1 242 ? 30.094 -12.635 -1.497 1.00 74.94 242 ASN A C 1
ATOM 2002 O O . ASN A 1 242 ? 30.259 -11.513 -1.020 1.00 74.94 242 ASN A O 1
ATOM 2006 N N . THR A 1 243 ? 29.335 -12.824 -2.584 1.00 67.75 243 THR A N 1
ATOM 2007 C CA . THR A 1 243 ? 28.552 -11.732 -3.200 1.00 67.75 243 THR A CA 1
ATOM 2008 C C . THR A 1 243 ? 27.237 -11.455 -2.472 1.00 67.75 243 THR A C 1
ATOM 2010 O O . THR A 1 243 ? 26.634 -10.399 -2.665 1.00 67.75 243 THR A O 1
ATOM 2013 N N . ILE A 1 244 ? 26.812 -12.359 -1.587 1.00 64.94 244 ILE A N 1
ATOM 2014 C CA . ILE A 1 244 ? 25.605 -12.198 -0.783 1.00 64.94 244 ILE A CA 1
ATOM 2015 C C . ILE A 1 244 ? 25.973 -11.419 0.488 1.00 64.94 244 ILE A C 1
ATOM 2017 O O . ILE A 1 244 ? 26.307 -11.993 1.524 1.00 64.94 244 ILE A O 1
ATOM 2021 N N . LYS A 1 245 ? 25.923 -10.085 0.413 1.00 58.31 245 LYS A N 1
ATOM 2022 C CA . LYS A 1 245 ? 25.979 -9.228 1.604 1.00 58.31 245 LYS A CA 1
ATOM 2023 C C . LYS A 1 245 ? 24.630 -9.284 2.320 1.00 58.31 245 LYS A C 1
ATOM 2025 O O . LYS A 1 245 ? 23.672 -8.649 1.892 1.00 58.31 245 LYS A O 1
ATOM 2030 N N . LEU A 1 246 ? 24.551 -10.084 3.379 1.00 62.50 246 LEU A N 1
ATOM 2031 C CA . LEU A 1 246 ? 23.459 -10.021 4.349 1.00 62.50 246 LEU A CA 1
ATOM 2032 C C . LEU A 1 246 ? 23.872 -9.006 5.410 1.00 62.50 246 LEU A C 1
ATOM 2034 O O . LEU A 1 246 ? 24.646 -9.333 6.309 1.00 62.50 246 LEU A O 1
ATOM 2038 N N . ASP A 1 247 ? 23.408 -7.768 5.273 1.00 62.19 247 ASP A N 1
ATOM 2039 C CA . ASP A 1 247 ? 23.649 -6.760 6.296 1.00 62.19 247 ASP A CA 1
ATOM 2040 C C . ASP A 1 247 ? 22.875 -7.152 7.570 1.00 62.19 247 ASP A C 1
ATOM 2042 O O . ASP A 1 247 ? 21.651 -7.299 7.529 1.00 62.19 247 ASP A O 1
ATOM 2046 N N . PRO A 1 248 ? 23.544 -7.319 8.727 1.00 58.03 248 PRO A N 1
ATOM 2047 C CA . PRO A 1 248 ? 22.907 -7.786 9.962 1.00 58.03 248 PRO A CA 1
ATOM 2048 C C . PRO A 1 248 ? 21.904 -6.782 10.567 1.00 58.03 248 PRO A C 1
ATOM 2050 O O . PRO A 1 248 ? 21.301 -7.073 11.596 1.00 58.03 248 PRO A O 1
ATOM 2053 N N . GLY A 1 249 ? 21.723 -5.611 9.945 1.00 63.94 249 GLY A N 1
ATOM 2054 C CA . GLY A 1 249 ? 20.727 -4.603 10.318 1.00 63.94 249 GLY A CA 1
ATOM 2055 C C . GLY A 1 249 ? 19.353 -4.779 9.657 1.00 63.94 249 GLY A C 1
ATOM 2056 O O . GLY A 1 249 ? 18.374 -4.260 10.187 1.00 63.94 249 GLY A O 1
ATOM 2057 N N . ASP A 1 250 ? 19.251 -5.545 8.564 1.00 55.38 250 ASP A N 1
ATOM 2058 C CA . ASP A 1 250 ? 17.998 -5.799 7.829 1.00 55.38 250 ASP A CA 1
ATOM 2059 C C . ASP A 1 250 ? 17.370 -7.141 8.251 1.00 55.38 250 ASP A C 1
ATOM 2061 O O . ASP A 1 250 ? 17.068 -8.026 7.450 1.00 55.38 250 ASP A O 1
ATOM 2065 N N . THR A 1 251 ? 17.154 -7.320 9.554 1.00 58.78 251 THR A N 1
ATOM 2066 C CA . THR A 1 251 ? 16.690 -8.590 10.149 1.00 58.78 251 THR A CA 1
ATOM 2067 C C . THR A 1 251 ? 15.275 -9.017 9.740 1.00 58.78 251 THR A C 1
ATOM 2069 O O . THR A 1 251 ? 14.883 -10.157 9.987 1.00 58.78 251 THR A O 1
ATOM 2072 N N . ASN A 1 252 ? 14.511 -8.147 9.074 1.00 59.59 252 ASN A N 1
ATOM 2073 C CA . ASN A 1 252 ? 13.131 -8.435 8.679 1.00 59.59 252 ASN A CA 1
ATOM 2074 C C . ASN A 1 252 ? 12.987 -9.047 7.279 1.00 59.59 252 ASN A C 1
ATOM 2076 O O . ASN A 1 252 ? 11.881 -9.464 6.928 1.00 59.59 252 ASN A O 1
ATOM 2080 N N . PHE A 1 253 ? 14.066 -9.140 6.493 1.00 56.78 253 PHE A N 1
ATOM 2081 C CA . PHE A 1 253 ? 14.030 -9.689 5.138 1.00 56.78 253 PHE A CA 1
ATOM 2082 C C . PHE A 1 253 ? 14.951 -10.897 5.000 1.00 56.78 253 PHE A C 1
ATOM 2084 O O . PHE A 1 253 ? 16.171 -10.790 5.039 1.00 56.78 253 PHE A O 1
ATOM 2091 N N . VAL A 1 254 ? 14.353 -12.062 4.760 1.00 58.03 254 VAL A N 1
ATOM 2092 C CA . VAL A 1 254 ? 15.0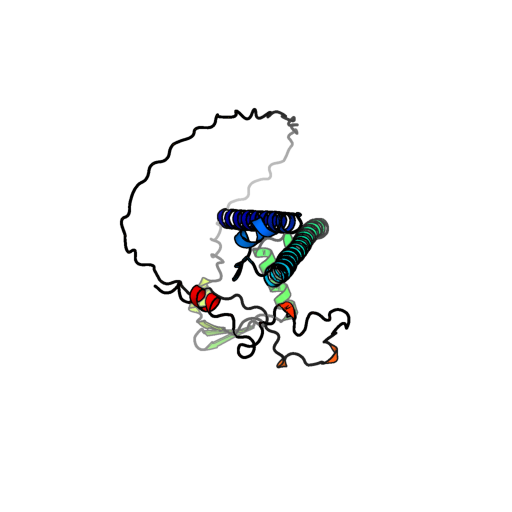74 -13.293 4.421 1.00 58.03 254 VAL A CA 1
ATOM 2093 C C . VAL A 1 254 ? 14.588 -13.742 3.043 1.00 58.03 254 VAL A C 1
ATOM 2095 O O . VAL A 1 254 ? 13.387 -13.837 2.794 1.00 58.03 254 VAL A O 1
ATOM 2098 N N . PHE A 1 255 ? 15.527 -13.926 2.107 1.00 62.50 255 PHE A N 1
ATOM 2099 C CA . PHE A 1 255 ? 15.272 -14.275 0.696 1.00 62.50 255 PHE A CA 1
ATOM 2100 C C . PHE A 1 255 ? 14.328 -13.320 -0.063 1.00 62.50 255 PHE A C 1
ATOM 2102 O O . PHE A 1 255 ? 13.543 -13.744 -0.911 1.00 62.50 255 PHE A O 1
ATOM 2109 N N . GLY A 1 256 ? 14.399 -12.015 0.218 1.00 63.62 256 GLY A N 1
ATOM 2110 C CA . GLY A 1 256 ? 13.591 -11.010 -0.486 1.00 63.62 256 GLY A CA 1
ATOM 2111 C C . GLY A 1 256 ? 12.100 -11.025 -0.127 1.00 63.62 256 GLY A C 1
ATOM 2112 O O . GLY A 1 256 ? 11.303 -10.376 -0.804 1.00 63.62 256 GLY A O 1
ATOM 2113 N N . THR A 1 257 ? 11.719 -11.739 0.934 1.00 55.69 257 THR A N 1
ATOM 2114 C CA . THR A 1 257 ? 10.381 -11.693 1.534 1.00 55.69 257 THR A CA 1
ATOM 2115 C C . THR A 1 257 ? 10.468 -11.171 2.962 1.00 55.69 257 THR A C 1
ATOM 2117 O O . THR A 1 257 ? 11.349 -11.580 3.719 1.00 55.69 257 THR A O 1
ATOM 2120 N N . CYS A 1 258 ? 9.565 -10.254 3.316 1.00 65.62 258 CYS A N 1
ATOM 2121 C CA . CYS A 1 258 ? 9.433 -9.759 4.682 1.00 65.62 258 CYS A CA 1
ATOM 2122 C C . CYS A 1 258 ? 8.893 -10.898 5.562 1.00 65.62 258 CYS A C 1
ATOM 2124 O O . CYS A 1 258 ? 7.968 -11.590 5.132 1.00 65.62 258 CYS A O 1
ATOM 2126 N N . TYR A 1 259 ? 9.407 -11.094 6.780 1.00 61.09 259 TYR A N 1
ATOM 2127 C CA . TYR A 1 259 ? 8.883 -12.124 7.699 1.00 61.09 259 TYR A CA 1
ATOM 2128 C C . TYR A 1 259 ? 7.371 -11.986 7.946 1.00 61.09 259 TYR A C 1
ATOM 2130 O O . TYR A 1 259 ? 6.667 -12.983 8.077 1.00 61.09 259 TYR A O 1
ATOM 2138 N N . GLU A 1 260 ? 6.859 -10.753 7.925 1.00 67.31 260 GLU A N 1
ATOM 2139 C CA . GLU A 1 260 ? 5.432 -10.431 8.060 1.00 67.31 260 GLU A CA 1
ATOM 2140 C C . GLU A 1 260 ? 4.569 -10.907 6.872 1.00 67.31 260 GLU A C 1
ATOM 2142 O O . GLU A 1 260 ? 3.352 -11.035 7.006 1.00 67.31 260 GLU A O 1
ATOM 2147 N N . ASP A 1 261 ? 5.183 -11.184 5.715 1.00 63.72 261 ASP A N 1
ATOM 2148 C CA . ASP A 1 261 ? 4.509 -11.628 4.487 1.00 63.72 261 ASP A CA 1
ATOM 2149 C C . ASP A 1 261 ? 4.546 -13.159 4.301 1.00 63.72 261 ASP A C 1
ATOM 2151 O O . ASP A 1 261 ? 3.880 -13.697 3.405 1.00 63.72 261 ASP A O 1
ATOM 2155 N N . ILE A 1 262 ? 5.293 -13.887 5.141 1.00 63.78 262 ILE A N 1
ATOM 2156 C CA . ILE A 1 262 ? 5.311 -15.353 5.135 1.00 63.78 262 ILE A CA 1
ATOM 2157 C C . ILE A 1 262 ? 3.989 -15.840 5.737 1.00 63.78 262 ILE A C 1
ATOM 2159 O O . ILE A 1 262 ? 3.764 -15.784 6.945 1.00 63.78 262 ILE A O 1
ATOM 2163 N N . ARG A 1 263 ? 3.079 -16.331 4.888 1.00 54.53 263 ARG A N 1
ATOM 2164 C CA . ARG A 1 263 ? 1.838 -16.966 5.353 1.00 54.53 263 ARG A CA 1
ATOM 2165 C C . ARG A 1 263 ? 2.193 -18.196 6.188 1.00 54.53 263 ARG A C 1
ATOM 2167 O O . ARG A 1 263 ? 2.830 -19.113 5.674 1.00 54.53 263 ARG A O 1
ATOM 2174 N N . ALA A 1 264 ? 1.754 -18.213 7.446 1.00 57.22 264 ALA A N 1
ATOM 2175 C CA . ALA A 1 264 ? 1.892 -19.363 8.333 1.00 57.22 264 ALA A CA 1
ATOM 2176 C C . ALA A 1 264 ? 1.378 -20.641 7.642 1.00 57.22 264 ALA A C 1
ATOM 2178 O O . ALA A 1 264 ? 0.318 -20.634 7.007 1.00 57.22 264 ALA A O 1
ATOM 2179 N N . HIS A 1 265 ? 2.159 -21.720 7.728 1.00 49.47 265 HIS A N 1
ATOM 2180 C CA . HIS A 1 265 ? 1.833 -23.001 7.107 1.00 49.47 265 HIS A CA 1
ATOM 2181 C C . HIS A 1 265 ? 0.493 -23.554 7.624 1.00 49.47 265 HIS A C 1
ATOM 2183 O O . HIS A 1 265 ? 0.160 -23.458 8.803 1.00 49.47 265 HIS A O 1
ATOM 2189 N N . LEU A 1 266 ? -0.258 -24.159 6.702 1.00 52.69 266 LEU A N 1
ATOM 2190 C CA . LEU A 1 266 ? -1.647 -24.628 6.813 1.00 52.69 266 LEU A CA 1
ATOM 2191 C C . LEU A 1 266 ? -1.941 -25.693 7.892 1.00 52.69 266 LEU A C 1
ATOM 2193 O O . LEU A 1 266 ? -3.095 -26.090 8.024 1.00 52.69 266 LEU A O 1
ATOM 2197 N N . GLU A 1 267 ? -0.962 -26.124 8.686 1.00 53.72 267 GLU A N 1
ATOM 2198 C CA . GLU A 1 267 ? -1.143 -27.147 9.731 1.00 53.72 267 GLU A CA 1
ATOM 2199 C C . GLU A 1 267 ? -0.808 -26.646 11.140 1.00 53.72 267 GLU A C 1
ATOM 2201 O O . GLU A 1 267 ? -0.339 -27.392 11.993 1.00 53.72 267 GLU A O 1
ATOM 2206 N N . GLY A 1 268 ? -1.071 -25.369 11.416 1.00 56.25 268 GLY A N 1
ATOM 2207 C CA . GLY A 1 268 ? -0.847 -24.834 12.755 1.00 56.25 268 GLY A CA 1
ATOM 2208 C C . GLY A 1 268 ? -1.523 -23.504 13.038 1.00 56.25 268 GLY A C 1
ATOM 2209 O O . GLY A 1 268 ? -0.846 -22.603 13.500 1.00 56.25 268 GLY A O 1
ATOM 2210 N N . PHE A 1 269 ? -2.816 -23.364 12.727 1.00 55.38 269 PHE A N 1
ATOM 2211 C CA . PHE A 1 269 ? -3.793 -22.551 13.478 1.00 55.38 269 PHE A CA 1
ATOM 2212 C C . PHE A 1 269 ? -5.174 -22.730 12.827 1.00 55.38 269 PHE A C 1
ATOM 2214 O O . PHE A 1 269 ? -5.415 -22.296 11.699 1.00 55.38 269 PHE A O 1
ATOM 2221 N N . GLN A 1 270 ? -6.095 -23.410 13.512 1.00 49.16 270 GLN A N 1
ATOM 2222 C CA . GLN A 1 270 ? -7.455 -23.611 13.015 1.00 49.16 270 GLN A CA 1
ATOM 2223 C C . GLN A 1 270 ? -8.284 -22.357 13.324 1.00 49.16 270 GLN A C 1
ATOM 2225 O O . GLN A 1 270 ? -8.553 -22.052 14.484 1.00 49.16 270 GLN A O 1
ATOM 2230 N N . LEU A 1 271 ? -8.668 -21.602 12.289 1.00 49.91 271 LEU A N 1
ATOM 2231 C CA . LEU A 1 271 ? -9.527 -20.427 12.455 1.00 49.91 271 LEU A CA 1
ATOM 2232 C C . LEU A 1 271 ? -10.898 -20.835 13.032 1.00 49.91 271 LEU A C 1
ATOM 2234 O O . LEU A 1 271 ? -11.455 -21.856 12.609 1.00 49.91 271 LEU A O 1
ATOM 2238 N N . PRO A 1 272 ? -11.488 -20.029 13.935 1.00 51.81 272 PRO A N 1
ATOM 2239 C CA . PRO A 1 272 ? -12.808 -20.289 14.497 1.00 51.81 272 PRO A CA 1
ATOM 2240 C C . PRO A 1 272 ? -13.868 -20.531 13.412 1.00 51.81 272 PRO A C 1
ATOM 2242 O O . PRO A 1 272 ? -13.944 -19.802 12.419 1.00 51.81 272 PRO A O 1
ATOM 2245 N N . LEU A 1 273 ? -14.730 -21.531 13.632 1.00 49.16 273 LEU A N 1
ATOM 2246 C CA . LEU A 1 273 ? -15.740 -22.051 12.688 1.00 49.16 273 LEU A CA 1
ATOM 2247 C C . LEU A 1 273 ? -16.608 -20.985 11.993 1.00 49.16 273 LEU A C 1
ATOM 2249 O O . LEU A 1 273 ? -17.129 -21.235 10.904 1.00 49.16 273 LEU A O 1
ATOM 2253 N N . ARG A 1 274 ? -16.764 -19.797 12.588 1.00 46.31 274 ARG A N 1
ATOM 2254 C CA . ARG A 1 274 ? -17.529 -18.683 12.010 1.00 46.31 274 ARG A CA 1
ATOM 2255 C C . ARG A 1 274 ? -16.874 -18.080 10.761 1.00 46.31 274 ARG A C 1
ATOM 2257 O O . ARG A 1 274 ? -17.595 -17.727 9.834 1.00 46.31 274 ARG A O 1
ATOM 2264 N N . ILE A 1 275 ? -15.543 -18.049 10.675 1.00 53.16 275 ILE A N 1
ATOM 2265 C CA . ILE A 1 275 ? -14.821 -17.498 9.510 1.00 53.16 275 ILE A CA 1
ATOM 2266 C C . ILE A 1 275 ? -14.864 -18.478 8.327 1.00 53.16 275 ILE A C 1
ATOM 2268 O O . ILE A 1 275 ? -14.972 -18.069 7.174 1.00 53.16 275 ILE A O 1
ATOM 2272 N N . LYS A 1 276 ? -14.914 -19.787 8.606 1.00 48.34 276 LYS A N 1
ATOM 2273 C CA . LYS A 1 276 ? -15.012 -20.839 7.581 1.00 48.34 276 LYS A CA 1
ATOM 2274 C C . LYS A 1 276 ? -16.321 -20.777 6.774 1.00 48.34 276 LYS A C 1
ATOM 2276 O O . LYS A 1 276 ? -16.349 -21.220 5.631 1.00 48.34 276 LYS A O 1
ATOM 2281 N N . ARG A 1 277 ? -17.398 -20.204 7.335 1.00 51.12 277 ARG A N 1
ATOM 2282 C CA . ARG A 1 277 ? -18.689 -20.035 6.635 1.00 51.12 277 ARG A CA 1
ATOM 2283 C C . ARG A 1 277 ? -18.707 -18.846 5.670 1.00 51.12 277 ARG A C 1
ATOM 2285 O O . ARG A 1 277 ? -19.424 -18.901 4.681 1.00 51.12 277 ARG A O 1
ATOM 2292 N N . LEU A 1 278 ? -17.893 -17.816 5.906 1.00 48.41 278 LEU A N 1
ATOM 2293 C CA . LEU A 1 278 ? -17.801 -16.654 5.013 1.00 48.41 278 LEU A CA 1
ATOM 2294 C C . LEU A 1 278 ? -17.082 -16.989 3.700 1.00 48.41 278 LEU A C 1
ATOM 2296 O O . LEU A 1 278 ? -17.431 -16.449 2.657 1.00 48.41 278 LEU A O 1
ATOM 2300 N N . CYS A 1 279 ? -16.130 -17.924 3.727 1.00 49.03 279 CYS A N 1
ATOM 2301 C CA . CYS A 1 279 ? -15.383 -18.333 2.535 1.00 49.03 279 CYS A CA 1
ATOM 2302 C C . CYS A 1 279 ? -16.133 -19.327 1.631 1.00 49.03 279 CYS A C 1
ATOM 2304 O O . CYS A 1 279 ? -15.729 -19.511 0.489 1.00 49.03 279 CYS A O 1
ATOM 2306 N N . ASN A 1 280 ? -17.209 -19.954 2.119 1.00 47.38 280 ASN A N 1
ATOM 2307 C CA . ASN A 1 280 ? -17.981 -20.944 1.357 1.00 47.38 280 ASN A CA 1
ATOM 2308 C C . ASN A 1 280 ? -19.257 -20.370 0.713 1.00 47.38 280 ASN A C 1
ATOM 2310 O O . ASN A 1 280 ? -19.907 -21.073 -0.053 1.00 47.38 280 ASN A O 1
ATOM 2314 N N . ASN A 1 281 ? -19.600 -19.104 0.974 1.00 44.78 281 ASN A N 1
ATOM 2315 C CA . ASN A 1 281 ? -20.782 -18.445 0.401 1.00 44.78 281 ASN A CA 1
ATOM 2316 C C . ASN A 1 281 ? -20.525 -17.757 -0.954 1.00 44.78 281 ASN A C 1
ATOM 2318 O O . ASN A 1 281 ? -21.380 -17.023 -1.432 1.00 44.78 281 ASN A O 1
ATOM 2322 N N . THR A 1 282 ? -19.370 -17.975 -1.588 1.00 47.09 282 THR A N 1
ATOM 2323 C CA . THR A 1 282 ? -19.051 -17.403 -2.909 1.00 47.09 282 THR A CA 1
ATOM 2324 C C . THR A 1 282 ? -19.292 -18.354 -4.085 1.00 47.09 282 THR A C 1
ATOM 2326 O O . THR A 1 282 ? -18.998 -17.977 -5.212 1.00 47.09 282 THR A O 1
ATOM 2329 N N . ASN A 1 283 ? -19.845 -19.551 -3.850 1.00 44.78 283 ASN A N 1
ATOM 2330 C CA . ASN A 1 283 ? -20.189 -20.520 -4.900 1.00 44.78 283 ASN A CA 1
ATOM 2331 C C . ASN A 1 283 ? -21.629 -21.050 -4.755 1.00 44.78 283 ASN A C 1
ATOM 2333 O O . ASN A 1 283 ? -21.826 -22.259 -4.658 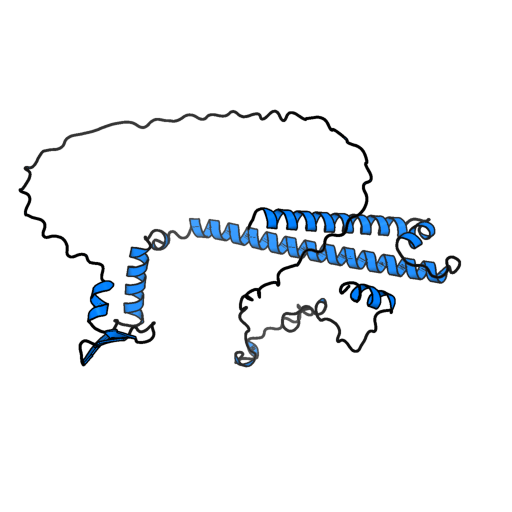1.00 44.78 283 ASN A O 1
ATOM 2337 N N . ASN A 1 284 ? -22.615 -20.155 -4.729 1.00 39.34 284 ASN A N 1
ATOM 2338 C CA . ASN A 1 284 ? -23.997 -20.435 -5.135 1.00 39.34 284 ASN A CA 1
ATOM 2339 C C . ASN A 1 284 ? -24.628 -19.156 -5.681 1.00 39.34 284 ASN A C 1
ATOM 2341 O O . ASN A 1 284 ? -24.460 -18.109 -5.015 1.00 39.34 284 ASN A O 1
#

Foldseek 3Di:
DDPVVVVVVVVVVVVVVVVLVVLVVLLVCLPDPVVLVSLVVQDPDDDSPPPVSSVVSSVVSNVVSVVVNVVVVVVVVVVVVVVVVVVVVVVVVVVCVVVCPPVLVVDDPVRNVVVVVVVLCVPQNDWDWDDDPQQWIWTDRRVDDIDIDHNVVVVPPPPPPPPPPPDDDDDDDDDDDDDDDDDDDDDDDDDDDDDDDDDDDDDDDDDDDDDDDDDDDDDDDDDDDDDDDDPPPDPVNCPDPVVDDPPPVPVQDDPNDGPVRPPDDPPPDDPPPVVVVVVPVPPD

Secondary structure (DSSP, 8-state):
--HHHHHHHHHHHHHHHHHHHHHHHHHHHHHSTTHHHHHHHHS--S-SS-HHHHHHHHHHHHHHHHHHHHHHHHHHHHHHHHHHHHHHHHHHHHHHHHH---TTSSS-HHHHHHHHHHHHHHHH-PPEEEE-STTEEEEEETTEEEEEEEHHHHTTT---PPPP----PPPPP-------------------------PPPP---------------PPPPPPPP---------GGG---GGG----TT-TTEETTEEGGGSPPPTTS----HHHHHHSSTT--

InterPro domains:
  IPR029184 Something about silencing protein 4 domain [PF15460] (1-84)
  IPR038988 Something about silencing protein 4 [PTHR38422] (1-171)